Protein AF-A0A7S3GRX1-F1 (afdb_monomer_lite)

Foldseek 3Di:
DVVVVVVVVVVVVVVVVVVVVVVVVVVVVVVVVVVVVVVVVVVVVVVVVVVVVVVVVVVVVVVVVVVVVVVVVLVVVLVVLVVVLVVLVVVLVVLVVVLVVLVVVLVVLVVVLVVLVVVVVVVVPPDPPDPDDDVVNVVSVVVNVVSVVVSVVSVVVSVVSVVVSVVSVVVSVVSVVVSVVSVVVD

Sequence (186 aa):
RSFKVAAVTLRETAKNEDNRFDECIRLDHAALTQEAAAKALREKHSKLIQLCDGIAKMSATKAGQCLQDRINENQQMRSRLVHAIKETQEKIEHTKSTMSGTKVEMKSIQDPIKLCNSCNSARKYRASGEHIEDPVSTLLAEHETALFRSNEELRRTHQNEKASLAELRKRVENLQEDLSDKSEAL

Radius of gyration: 53.9 Å; chains: 1; bounding box: 93×26×169 Å

pLDDT: mean 94.66, std 8.35, range [55.75, 98.56]

Secondary structure (DSSP, 8-state):
-HHHHHHHHHHHHHHHHHHHHHHHHHHHHHHHHHHHHHHHHHHHHHHHHHHHHHHHHHHHHHHHHHHHHHHHHHHHHHHHHHHHHHHHHHHHHHHHHHHHHHHHHHHHTHHHHHHHHHHHHHHHTS----S---HHHHHHHHHHHHHHHHHHHHHHHHHHHHHHHHHHHHHHHHHHHHHHHHHH--

InterPro domains:
  IPR048256 Tektin-like [PF03148] (26-186)

Organism: NCBI:txid89044

Structure (mmCIF, N/CA/C/O backbone):
data_AF-A0A7S3GRX1-F1
#
_entry.id   AF-A0A7S3GRX1-F1
#
loop_
_atom_site.group_PDB
_atom_site.id
_atom_site.type_symbol
_atom_site.label_atom_id
_atom_site.label_alt_id
_atom_site.label_comp_id
_atom_site.label_asym_id
_atom_site.label_entity_id
_atom_site.label_seq_id
_atom_site.pdbx_PDB_ins_code
_atom_site.Cartn_x
_atom_site.Cartn_y
_atom_site.Cartn_z
_atom_site.occupancy
_atom_site.B_iso_or_equiv
_atom_site.auth_seq_id
_atom_site.auth_comp_id
_atom_site.auth_asym_id
_atom_site.auth_atom_id
_atom_site.pdbx_PDB_model_num
ATOM 1 N N . ARG A 1 1 ? 51.832 2.326 -107.421 1.00 58.44 1 ARG A N 1
ATOM 2 C CA . ARG A 1 1 ? 50.786 2.941 -106.558 1.00 58.44 1 ARG A CA 1
ATOM 3 C C . ARG A 1 1 ? 50.293 1.994 -105.450 1.00 58.44 1 ARG A C 1
ATOM 5 O O . ARG A 1 1 ? 50.103 2.482 -104.349 1.00 58.44 1 ARG A O 1
ATOM 12 N N . SER A 1 2 ? 50.212 0.673 -105.674 1.00 55.75 2 SER A N 1
ATOM 13 C CA . SER A 1 2 ? 49.768 -0.317 -104.663 1.00 55.75 2 SER A CA 1
ATOM 14 C C . SER A 1 2 ? 50.587 -0.353 -103.356 1.00 55.75 2 SER A C 1
ATOM 16 O O . SER A 1 2 ? 50.018 -0.445 -102.276 1.00 55.75 2 SER A O 1
ATOM 18 N N . PHE A 1 3 ? 51.914 -0.193 -103.421 1.00 58.19 3 PHE A N 1
ATOM 19 C CA . PHE A 1 3 ? 52.785 -0.262 -102.233 1.00 58.19 3 PHE A CA 1
ATOM 20 C C . PHE A 1 3 ? 52.625 0.902 -101.239 1.00 58.19 3 PHE A C 1
ATOM 22 O O . PHE A 1 3 ? 52.800 0.708 -100.040 1.00 58.19 3 PHE A O 1
ATOM 29 N N . LYS A 1 4 ? 52.266 2.110 -101.702 1.00 65.50 4 LYS A N 1
ATOM 30 C CA . LYS A 1 4 ? 52.035 3.257 -100.801 1.00 65.50 4 LYS A CA 1
ATOM 31 C C . LYS A 1 4 ? 50.734 3.112 -100.010 1.00 65.50 4 LYS A C 1
ATOM 33 O O . LYS A 1 4 ? 50.699 3.519 -98.857 1.00 65.50 4 LYS A O 1
ATOM 38 N N . VAL A 1 5 ? 49.701 2.515 -100.608 1.00 71.12 5 VAL A N 1
ATOM 39 C CA . VAL A 1 5 ? 48.424 2.252 -99.925 1.00 71.12 5 VAL A CA 1
ATOM 40 C C . VAL A 1 5 ? 48.628 1.214 -98.822 1.00 71.12 5 VAL A C 1
ATOM 42 O O . VAL A 1 5 ? 48.241 1.470 -97.691 1.00 71.12 5 VAL A O 1
ATOM 45 N N . ALA A 1 6 ? 49.352 0.126 -99.112 1.00 70.38 6 ALA A N 1
ATOM 46 C CA . ALA A 1 6 ? 49.671 -0.910 -98.127 1.00 70.38 6 ALA A CA 1
ATOM 47 C C . ALA A 1 6 ? 50.466 -0.380 -96.912 1.00 70.38 6 ALA A C 1
ATOM 49 O O . ALA A 1 6 ? 50.207 -0.770 -95.776 1.00 70.38 6 ALA A O 1
ATOM 50 N N . ALA A 1 7 ? 51.416 0.537 -97.131 1.00 72.06 7 ALA A N 1
ATOM 51 C CA . ALA A 1 7 ? 52.204 1.135 -96.049 1.00 72.06 7 ALA A CA 1
ATOM 52 C C . ALA A 1 7 ? 51.391 2.108 -95.171 1.00 72.06 7 ALA A C 1
ATOM 54 O O . ALA A 1 7 ? 51.611 2.171 -93.962 1.00 72.06 7 ALA A O 1
ATOM 55 N N . VAL A 1 8 ? 50.447 2.856 -95.758 1.00 76.56 8 VAL A N 1
ATOM 56 C CA . VAL A 1 8 ? 49.531 3.730 -95.002 1.00 76.56 8 VAL A CA 1
ATOM 57 C C . VAL A 1 8 ? 48.562 2.890 -94.174 1.00 76.56 8 VAL A C 1
ATOM 59 O O . VAL A 1 8 ? 48.440 3.139 -92.977 1.00 76.56 8 VAL A O 1
ATOM 62 N N . THR A 1 9 ? 47.986 1.833 -94.756 1.00 79.25 9 THR A N 1
ATOM 63 C CA . THR A 1 9 ? 47.099 0.919 -94.025 1.00 79.25 9 THR A CA 1
ATOM 64 C C . THR A 1 9 ? 47.824 0.209 -92.882 1.00 79.25 9 THR A C 1
ATOM 66 O O . THR A 1 9 ? 47.270 0.129 -91.797 1.00 79.25 9 THR A O 1
ATOM 69 N N . LEU A 1 10 ? 49.082 -0.221 -93.065 1.00 80.12 10 LEU A N 1
ATOM 70 C CA . LEU A 1 10 ? 49.896 -0.829 -91.994 1.00 80.12 10 LEU A CA 1
ATOM 71 C C . LEU A 1 10 ? 50.170 0.138 -90.828 1.00 80.12 10 LEU A C 1
ATOM 73 O O . LEU A 1 10 ? 50.193 -0.260 -89.663 1.00 80.12 10 LEU A O 1
ATOM 77 N N . ARG A 1 11 ? 50.373 1.426 -91.128 1.00 84.00 11 ARG A N 1
ATOM 78 C CA . ARG A 1 11 ? 50.598 2.457 -90.107 1.00 84.00 11 ARG A CA 1
ATOM 79 C C . ARG A 1 11 ? 49.314 2.817 -89.362 1.00 84.00 11 ARG A C 1
ATOM 81 O O . ARG A 1 11 ? 49.362 3.072 -88.164 1.00 84.00 11 ARG A O 1
ATOM 88 N N . GLU A 1 12 ? 48.185 2.858 -90.058 1.00 87.69 12 GLU A N 1
ATOM 89 C CA . GLU A 1 12 ? 46.867 3.068 -89.452 1.00 87.69 12 GLU A CA 1
ATOM 90 C C . GLU A 1 12 ? 46.455 1.877 -88.586 1.00 87.69 12 GLU A C 1
ATOM 92 O O . GLU A 1 12 ? 45.968 2.080 -87.478 1.00 87.69 12 GLU A O 1
ATOM 97 N N . THR A 1 13 ? 46.729 0.644 -89.023 1.00 89.81 13 THR A N 1
ATOM 98 C CA . THR A 1 13 ? 46.475 -0.552 -88.209 1.00 89.81 13 THR A CA 1
ATOM 99 C C . THR A 1 13 ? 47.337 -0.577 -86.951 1.00 89.81 13 THR A C 1
ATOM 101 O O . THR A 1 13 ? 46.815 -0.894 -85.891 1.00 89.81 13 THR A O 1
ATOM 104 N N . ALA A 1 14 ? 48.616 -0.184 -87.036 1.00 91.19 14 ALA A N 1
ATOM 105 C CA . ALA A 1 14 ? 49.489 -0.089 -85.863 1.00 91.19 14 ALA A CA 1
ATOM 106 C C . ALA A 1 14 ? 48.971 0.947 -84.850 1.00 91.19 14 ALA A C 1
ATOM 108 O O . ALA A 1 14 ? 48.806 0.630 -83.681 1.00 91.19 14 ALA A O 1
ATOM 109 N N . LYS A 1 15 ? 48.596 2.147 -85.315 1.00 93.69 15 LYS A N 1
ATOM 110 C CA . LYS A 1 15 ? 47.997 3.182 -84.455 1.00 93.69 15 LYS A CA 1
ATOM 111 C C . LYS A 1 15 ? 46.668 2.757 -83.833 1.00 93.69 15 LYS A C 1
ATOM 113 O O . LYS A 1 15 ? 46.375 3.125 -82.702 1.00 93.69 15 LYS A O 1
ATOM 118 N N . ASN A 1 16 ? 45.836 2.032 -84.578 1.00 94.88 16 ASN A N 1
ATOM 119 C CA . ASN A 1 16 ? 44.577 1.519 -84.048 1.00 94.88 16 ASN A CA 1
ATOM 120 C C . ASN A 1 16 ? 44.820 0.483 -82.952 1.00 94.88 16 ASN A C 1
ATOM 122 O O . ASN A 1 16 ? 44.068 0.461 -81.984 1.00 94.88 16 ASN A O 1
ATOM 126 N N . GLU A 1 17 ? 45.854 -0.345 -83.084 1.00 95.44 17 GLU A N 1
ATOM 127 C CA . GLU A 1 17 ? 46.212 -1.306 -82.046 1.00 95.44 17 GLU A CA 1
ATOM 128 C C . GLU A 1 17 ? 46.787 -0.615 -80.806 1.00 95.44 17 GLU A C 1
ATOM 130 O O . GLU A 1 17 ? 46.349 -0.931 -79.704 1.00 95.44 17 GLU A O 1
ATOM 135 N N . ASP A 1 18 ? 47.644 0.397 -80.977 1.00 94.75 18 ASP A N 1
ATOM 136 C CA . ASP A 1 18 ? 48.128 1.231 -79.868 1.00 94.75 18 ASP A CA 1
ATOM 137 C C . ASP A 1 18 ? 46.953 1.889 -79.120 1.00 94.75 18 ASP A C 1
ATOM 139 O O . ASP A 1 18 ? 46.852 1.785 -77.902 1.00 94.75 18 ASP A O 1
ATOM 143 N N . ASN A 1 19 ? 45.986 2.471 -79.842 1.00 95.88 19 ASN A N 1
ATOM 144 C CA . ASN A 1 19 ? 44.790 3.062 -79.230 1.00 95.88 19 ASN A CA 1
ATOM 145 C C . ASN A 1 19 ? 43.932 2.027 -78.485 1.00 95.88 19 ASN A C 1
ATOM 147 O O . ASN A 1 19 ? 43.348 2.336 -77.448 1.00 95.88 19 ASN A O 1
ATOM 151 N N . ARG A 1 20 ? 43.808 0.806 -79.021 1.00 96.50 20 ARG A N 1
ATOM 152 C CA . ARG A 1 20 ? 43.067 -0.280 -78.359 1.00 96.50 20 ARG A CA 1
ATOM 153 C C . ARG A 1 20 ? 43.785 -0.747 -77.102 1.00 96.50 20 ARG A C 1
ATOM 155 O O . ARG A 1 20 ? 43.122 -1.025 -76.108 1.00 96.50 20 ARG A O 1
ATOM 162 N N . PHE A 1 21 ? 45.110 -0.822 -77.149 1.00 96.81 21 PHE A N 1
ATOM 163 C CA . PHE A 1 21 ? 45.942 -1.158 -76.006 1.00 96.81 21 PHE A CA 1
ATOM 164 C C . PHE A 1 21 ? 45.835 -0.092 -74.909 1.00 96.81 21 PHE A C 1
ATOM 166 O O . PHE A 1 21 ? 45.540 -0.430 -73.763 1.00 96.81 21 PHE A O 1
ATOM 173 N N . ASP A 1 22 ? 45.954 1.188 -75.264 1.00 96.44 22 ASP A N 1
ATOM 174 C CA . ASP A 1 22 ? 45.798 2.311 -74.333 1.00 96.44 22 ASP A CA 1
ATOM 175 C C . ASP A 1 22 ? 44.393 2.354 -73.715 1.00 96.44 22 ASP A C 1
ATOM 177 O O . ASP A 1 22 ? 44.236 2.548 -72.507 1.00 96.44 22 ASP A O 1
ATOM 181 N N . GLU A 1 23 ? 43.354 2.127 -74.522 1.00 97.00 23 GLU A N 1
ATOM 182 C CA . GLU A 1 23 ? 41.976 2.049 -74.035 1.00 97.00 23 GLU A CA 1
ATOM 183 C C . GLU A 1 23 ? 41.773 0.856 -73.093 1.00 97.00 23 GLU A C 1
ATOM 185 O O . GLU A 1 23 ? 41.122 1.002 -72.059 1.00 97.00 23 GLU A O 1
ATOM 190 N N . CYS A 1 24 ? 42.364 -0.303 -73.399 1.00 97.56 24 CYS A N 1
ATOM 191 C CA . CYS A 1 24 ? 42.346 -1.466 -72.513 1.00 97.56 24 CYS A CA 1
ATOM 192 C C . CYS A 1 24 ? 42.977 -1.129 -71.159 1.00 97.56 24 CYS A C 1
ATOM 194 O O . CYS A 1 24 ? 42.348 -1.343 -70.127 1.00 97.56 24 CYS A O 1
ATOM 196 N N . ILE A 1 25 ? 44.160 -0.502 -71.156 1.00 97.44 25 ILE A N 1
ATOM 197 C CA . ILE A 1 25 ? 44.832 -0.061 -69.925 1.00 97.44 25 ILE A CA 1
ATOM 198 C C . ILE A 1 25 ? 43.947 0.906 -69.134 1.00 97.44 25 ILE A C 1
ATOM 200 O O . ILE A 1 25 ? 43.831 0.799 -67.910 1.00 97.44 25 ILE A O 1
ATOM 204 N N . ARG A 1 26 ? 43.309 1.864 -69.814 1.00 97.88 26 ARG A N 1
ATOM 205 C CA . ARG A 1 26 ? 42.425 2.843 -69.173 1.00 97.88 26 ARG A CA 1
ATOM 206 C C . ARG A 1 26 ? 41.219 2.166 -68.523 1.00 97.88 26 ARG A C 1
ATOM 208 O O . ARG A 1 26 ? 40.860 2.520 -67.398 1.00 97.88 26 ARG A O 1
ATOM 215 N N . LEU A 1 27 ? 40.599 1.213 -69.218 1.00 97.38 27 LEU A N 1
ATOM 216 C CA . LEU A 1 27 ? 39.471 0.435 -68.706 1.00 97.38 27 LEU A CA 1
ATOM 217 C C . LEU A 1 27 ? 39.889 -0.455 -67.533 1.00 97.38 27 LEU A C 1
ATOM 219 O O . LEU A 1 27 ? 39.183 -0.471 -66.526 1.00 97.38 27 LEU A O 1
ATOM 223 N N . ASP A 1 28 ? 41.050 -1.103 -67.607 1.00 97.88 28 ASP A N 1
ATOM 224 C CA . ASP A 1 28 ? 41.596 -1.915 -66.517 1.00 97.88 28 ASP A CA 1
ATOM 225 C C . ASP A 1 28 ? 41.848 -1.060 -65.268 1.00 97.88 28 ASP A C 1
ATOM 227 O O . ASP A 1 28 ? 41.425 -1.410 -64.165 1.00 97.88 28 ASP A O 1
ATOM 231 N N . HIS A 1 29 ? 42.453 0.122 -65.423 1.00 97.38 29 HIS A N 1
ATOM 232 C CA . HIS A 1 29 ? 42.674 1.044 -64.308 1.00 97.38 29 HIS A CA 1
ATOM 233 C C . HIS A 1 29 ? 41.357 1.559 -63.703 1.00 97.38 29 HIS A C 1
ATOM 235 O O . HIS A 1 29 ? 41.218 1.671 -62.478 1.00 97.38 29 HIS A O 1
ATOM 241 N N . ALA A 1 30 ? 40.372 1.883 -64.545 1.00 97.62 30 ALA A N 1
ATOM 242 C CA . ALA A 1 30 ? 39.046 2.286 -64.089 1.00 97.62 30 ALA A CA 1
ATOM 243 C C . ALA A 1 30 ? 38.349 1.151 -63.319 1.00 97.62 30 ALA A C 1
ATOM 245 O O . ALA A 1 30 ? 37.808 1.397 -62.238 1.00 97.62 30 ALA A O 1
ATOM 246 N N . ALA A 1 31 ? 38.425 -0.086 -63.820 1.00 97.38 31 ALA A N 1
ATOM 247 C CA . ALA A 1 31 ? 37.866 -1.266 -63.171 1.00 97.38 31 ALA A CA 1
ATOM 248 C C . ALA A 1 31 ? 38.523 -1.526 -61.807 1.00 97.38 31 ALA A C 1
ATOM 250 O O . ALA A 1 31 ? 37.813 -1.690 -60.816 1.00 97.38 31 ALA A O 1
ATOM 251 N N . LEU A 1 32 ? 39.857 -1.457 -61.720 1.00 97.81 32 LEU A N 1
ATOM 252 C CA . LEU A 1 32 ? 40.598 -1.593 -60.459 1.00 97.81 32 LEU A CA 1
ATOM 253 C C . LEU A 1 32 ? 40.204 -0.516 -59.439 1.00 97.81 32 LEU A C 1
ATOM 255 O O . LEU A 1 32 ? 40.000 -0.805 -58.259 1.00 97.81 32 LEU A O 1
ATOM 259 N N . THR A 1 33 ? 40.050 0.731 -59.892 1.00 97.62 33 THR A N 1
ATOM 260 C CA . THR A 1 33 ? 39.628 1.849 -59.035 1.00 97.62 33 THR A CA 1
ATOM 261 C C . THR A 1 33 ? 38.204 1.632 -58.515 1.00 97.62 33 THR A C 1
ATOM 263 O O . THR A 1 33 ? 37.930 1.828 -57.327 1.00 97.62 33 THR A O 1
ATOM 266 N N . GLN A 1 34 ? 37.295 1.189 -59.386 1.00 97.94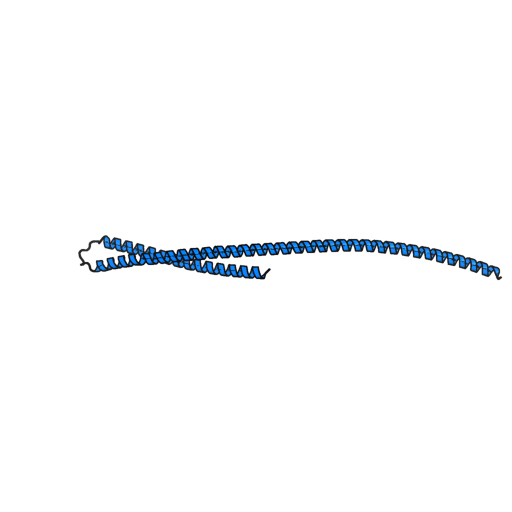 34 GLN A N 1
ATOM 267 C CA . GLN A 1 34 ? 35.913 0.884 -59.026 1.00 97.94 34 GLN A CA 1
ATOM 268 C C . GLN A 1 34 ? 35.827 -0.307 -58.061 1.00 97.94 34 GLN A C 1
ATOM 270 O O . GLN A 1 34 ? 35.065 -0.253 -57.093 1.00 97.94 34 GLN A O 1
ATOM 275 N N . GLU A 1 35 ? 36.620 -1.357 -58.274 1.00 98.19 35 GLU A N 1
ATOM 276 C CA . GLU A 1 35 ? 36.690 -2.514 -57.380 1.00 98.19 35 GLU A CA 1
ATOM 277 C C . GLU A 1 35 ? 37.202 -2.113 -55.992 1.00 98.19 35 GLU A C 1
ATOM 279 O O . GLU A 1 35 ? 36.592 -2.473 -54.978 1.00 98.19 35 GLU A O 1
ATOM 284 N N . ALA A 1 36 ? 38.271 -1.313 -55.930 1.00 97.56 36 ALA A N 1
ATOM 285 C CA . ALA A 1 36 ? 38.812 -0.797 -54.678 1.00 97.56 36 ALA A CA 1
ATOM 286 C C . ALA A 1 36 ? 37.772 0.042 -53.913 1.00 97.56 36 ALA A C 1
ATOM 288 O O . ALA A 1 36 ? 37.576 -0.156 -52.710 1.00 97.56 36 ALA A O 1
ATOM 289 N N . ALA A 1 37 ? 37.041 0.920 -54.609 1.00 97.75 37 ALA A N 1
ATOM 290 C CA . ALA A 1 37 ? 35.961 1.709 -54.018 1.00 97.75 37 ALA A CA 1
ATOM 291 C C . ALA A 1 37 ? 34.806 0.826 -53.508 1.00 97.75 37 ALA A C 1
ATOM 293 O O . ALA A 1 37 ? 34.332 1.003 -52.383 1.00 97.75 37 ALA A O 1
ATOM 294 N N . ALA A 1 38 ? 34.383 -0.170 -54.293 1.00 97.88 38 ALA A N 1
ATOM 295 C CA . ALA A 1 38 ? 33.339 -1.114 -53.901 1.00 97.88 38 ALA A CA 1
ATOM 296 C C . ALA A 1 38 ? 33.756 -1.967 -52.691 1.00 97.88 38 ALA A C 1
ATOM 298 O O . ALA A 1 38 ? 32.937 -2.258 -51.815 1.00 97.88 38 ALA A O 1
ATOM 299 N N . LYS A 1 39 ? 35.031 -2.361 -52.606 1.00 98.19 39 LYS A N 1
ATOM 300 C CA . LYS A 1 39 ? 35.591 -3.056 -51.442 1.00 98.19 39 LYS A CA 1
ATOM 301 C C . LYS A 1 39 ? 35.554 -2.172 -50.194 1.00 98.19 39 LYS A C 1
ATOM 303 O O . LYS A 1 39 ? 35.003 -2.602 -49.182 1.00 98.19 39 LYS A O 1
ATOM 308 N N . ALA A 1 40 ? 36.039 -0.933 -50.280 1.00 97.56 40 ALA A N 1
ATOM 309 C CA . ALA A 1 40 ? 36.005 0.015 -49.164 1.00 97.56 40 ALA A CA 1
ATOM 310 C C . ALA A 1 40 ? 34.570 0.287 -48.673 1.00 97.56 40 ALA A C 1
ATOM 312 O O . ALA A 1 40 ? 34.311 0.341 -47.467 1.00 97.56 40 ALA A O 1
ATOM 313 N N . LEU A 1 41 ? 33.611 0.395 -49.600 1.00 98.25 41 LEU A N 1
ATOM 314 C CA . LEU A 1 41 ? 32.196 0.555 -49.272 1.00 98.25 41 LEU A CA 1
ATOM 315 C C . LEU A 1 41 ? 31.647 -0.672 -48.526 1.00 98.25 41 LEU A C 1
ATOM 317 O O . LEU A 1 41 ? 31.023 -0.515 -47.476 1.00 98.25 41 LEU A O 1
ATOM 321 N N . ARG A 1 42 ? 31.925 -1.892 -49.008 1.00 98.56 42 ARG A N 1
ATOM 322 C CA . ARG A 1 42 ? 31.524 -3.142 -48.334 1.00 98.56 42 ARG A CA 1
ATOM 323 C C . ARG A 1 42 ? 32.111 -3.257 -46.928 1.00 98.56 42 ARG A C 1
ATOM 325 O O . ARG A 1 42 ? 31.388 -3.614 -46.000 1.00 98.56 42 ARG A O 1
ATOM 332 N N . GLU A 1 43 ? 33.381 -2.907 -46.745 1.00 98.31 43 GLU A N 1
ATOM 333 C CA . GLU A 1 43 ? 34.021 -2.890 -45.424 1.00 98.31 43 GLU A CA 1
ATOM 334 C C . GLU A 1 43 ? 33.343 -1.892 -44.475 1.00 98.31 43 GLU A C 1
ATOM 336 O O . GLU A 1 43 ? 33.063 -2.223 -43.320 1.00 98.31 43 GLU A O 1
ATOM 341 N N . LYS A 1 44 ? 33.011 -0.689 -44.959 1.00 98.31 44 LYS A N 1
ATOM 342 C CA . LYS A 1 44 ? 32.264 0.306 -44.177 1.00 98.31 44 LYS A CA 1
ATOM 343 C C . LYS A 1 44 ? 30.865 -0.192 -43.805 1.00 98.31 44 LYS A C 1
ATOM 345 O O . LYS A 1 44 ? 30.470 -0.049 -42.649 1.00 98.31 44 LYS A O 1
ATOM 350 N N . HIS A 1 45 ? 30.129 -0.793 -44.742 1.00 98.12 45 HIS A N 1
ATOM 351 C CA . HIS A 1 45 ? 28.813 -1.376 -44.460 1.00 98.12 45 HIS A CA 1
ATOM 352 C C . HIS A 1 45 ? 28.896 -2.505 -43.435 1.00 98.12 45 HIS A C 1
ATOM 354 O O . HIS A 1 45 ? 28.093 -2.528 -42.510 1.00 98.12 45 HIS A O 1
ATOM 360 N N . SER A 1 46 ? 29.888 -3.390 -43.546 1.00 98.38 46 SER A N 1
ATOM 361 C CA . SER A 1 46 ? 30.111 -4.460 -42.569 1.00 98.38 46 SER A CA 1
ATOM 362 C C . SER A 1 46 ? 30.315 -3.900 -41.154 1.00 98.38 46 SER A C 1
ATOM 364 O O . SER A 1 46 ? 29.653 -4.338 -40.214 1.00 98.38 46 SER A O 1
ATOM 366 N N . LYS A 1 47 ? 31.136 -2.849 -41.006 1.00 98.44 47 LYS A N 1
ATOM 367 C CA . LYS A 1 47 ? 31.333 -2.154 -39.719 1.00 98.44 47 LYS A CA 1
ATOM 368 C C . LYS A 1 47 ? 30.044 -1.525 -39.185 1.00 98.44 47 LYS A C 1
ATOM 370 O O . LYS A 1 47 ? 29.768 -1.629 -37.995 1.00 98.44 47 LYS A O 1
ATOM 375 N N . LEU A 1 48 ? 29.250 -0.887 -40.048 1.00 98.25 48 LEU A N 1
ATOM 376 C CA . LEU A 1 48 ? 27.962 -0.308 -39.653 1.00 98.25 48 LEU A CA 1
ATOM 377 C C . LEU A 1 48 ? 26.970 -1.383 -39.200 1.00 98.25 48 LEU A C 1
ATOM 379 O O . LEU A 1 48 ? 26.311 -1.192 -38.187 1.00 98.25 48 LEU A O 1
ATOM 383 N N . ILE A 1 49 ? 26.902 -2.520 -39.897 1.00 98.25 49 ILE A N 1
ATOM 384 C CA . ILE A 1 49 ? 26.048 -3.650 -39.509 1.00 98.25 49 ILE A CA 1
ATOM 385 C C . ILE A 1 49 ? 26.451 -4.168 -38.126 1.00 98.25 49 ILE A C 1
ATOM 387 O O . ILE A 1 49 ? 25.590 -4.318 -37.264 1.00 98.25 49 ILE A O 1
ATOM 391 N N . GLN A 1 50 ? 27.750 -4.378 -37.886 1.00 98.31 50 GLN A N 1
ATOM 392 C CA . GLN A 1 50 ? 28.258 -4.809 -36.578 1.00 98.31 50 GLN A CA 1
ATOM 393 C C . GLN A 1 50 ? 27.938 -3.797 -35.471 1.00 98.31 50 GLN A C 1
ATOM 395 O O . GLN A 1 50 ? 27.529 -4.183 -34.378 1.00 98.31 50 GLN A O 1
ATOM 400 N N . LEU A 1 51 ? 28.085 -2.499 -35.756 1.00 98.44 51 LEU A N 1
ATOM 401 C CA . LEU A 1 51 ? 27.752 -1.439 -34.809 1.00 98.44 51 LEU A CA 1
ATOM 402 C C . LEU A 1 51 ? 26.252 -1.419 -34.488 1.00 98.44 51 LEU A C 1
ATOM 404 O O . LEU A 1 51 ? 25.878 -1.375 -33.318 1.00 98.44 51 LEU A O 1
ATOM 408 N N . CYS A 1 52 ? 25.395 -1.468 -35.509 1.00 98.44 52 CYS A N 1
ATOM 409 C CA . CYS A 1 52 ? 23.946 -1.490 -35.341 1.00 98.44 52 CYS A CA 1
ATOM 410 C C . CYS A 1 52 ? 23.485 -2.727 -34.561 1.00 98.44 52 CYS A C 1
ATOM 412 O O . CYS A 1 52 ? 22.663 -2.588 -33.659 1.00 98.44 52 CYS A O 1
ATOM 414 N N . ASP A 1 53 ? 24.040 -3.905 -34.855 1.00 98.31 53 ASP A N 1
ATOM 415 C CA . ASP A 1 53 ? 23.764 -5.140 -34.112 1.00 98.31 53 ASP A CA 1
ATOM 416 C C . ASP A 1 53 ? 24.191 -5.023 -32.640 1.00 98.31 53 ASP A C 1
ATOM 418 O O . ASP A 1 53 ? 23.417 -5.344 -31.737 1.00 98.31 53 ASP A O 1
ATOM 422 N N . GLY A 1 54 ? 25.383 -4.476 -32.378 1.00 97.88 54 GLY A N 1
ATOM 423 C CA . GLY A 1 54 ? 25.860 -4.213 -31.020 1.00 97.88 54 GLY A CA 1
ATOM 424 C C . GLY A 1 54 ? 24.932 -3.275 -30.241 1.00 97.88 54 GLY A C 1
ATOM 425 O O . GLY A 1 54 ? 24.528 -3.593 -29.122 1.00 97.88 54 GLY A O 1
ATOM 426 N N . ILE A 1 55 ? 24.529 -2.156 -30.850 1.00 98.31 55 ILE A N 1
ATOM 427 C CA . ILE A 1 55 ? 23.599 -1.193 -30.241 1.00 98.31 55 ILE A CA 1
ATOM 428 C C . ILE A 1 55 ? 22.226 -1.832 -30.004 1.00 98.31 55 ILE A C 1
ATOM 430 O O . ILE A 1 55 ? 21.647 -1.647 -28.934 1.00 98.31 55 ILE A O 1
ATOM 434 N N . ALA A 1 56 ? 21.702 -2.599 -30.963 1.00 98.38 56 ALA A N 1
ATOM 435 C CA . ALA A 1 56 ? 20.418 -3.281 -30.825 1.00 98.38 56 ALA A CA 1
ATOM 436 C C . ALA A 1 56 ? 20.433 -4.279 -29.657 1.00 98.38 56 ALA A C 1
ATOM 438 O O . ALA A 1 56 ? 19.524 -4.261 -28.827 1.00 98.38 56 ALA A O 1
ATOM 439 N N . LYS A 1 57 ? 21.496 -5.084 -29.532 1.00 98.50 57 LYS A N 1
ATOM 440 C CA . LYS A 1 57 ? 21.683 -6.027 -28.418 1.00 98.50 57 LYS A CA 1
ATOM 441 C C . LYS A 1 57 ? 21.794 -5.318 -27.074 1.00 98.50 57 LYS A C 1
ATOM 443 O O . LYS A 1 57 ? 21.123 -5.711 -26.126 1.00 98.50 57 LYS A O 1
ATOM 448 N N . MET A 1 58 ? 22.596 -4.256 -26.986 1.00 98.31 58 MET A N 1
ATOM 449 C CA . MET A 1 58 ? 22.715 -3.461 -25.759 1.00 98.31 58 MET A CA 1
ATOM 450 C C . MET A 1 58 ? 21.373 -2.848 -25.349 1.00 98.31 58 MET A C 1
ATOM 452 O O . MET A 1 58 ? 20.992 -2.932 -24.182 1.00 98.31 58 MET A O 1
ATOM 456 N N . SER A 1 59 ? 20.639 -2.272 -26.303 1.00 98.06 59 SER A N 1
ATOM 457 C CA . SER A 1 59 ? 19.311 -1.702 -26.066 1.00 98.06 59 SER A CA 1
ATOM 458 C C . SER A 1 59 ? 18.308 -2.762 -25.613 1.00 98.06 59 SER A C 1
ATOM 460 O O . SER A 1 59 ? 17.557 -2.513 -24.674 1.00 98.06 59 SER A O 1
ATOM 462 N N . ALA A 1 60 ? 18.325 -3.953 -26.220 1.00 98.19 60 ALA A N 1
ATOM 463 C CA . ALA A 1 60 ? 17.469 -5.068 -25.825 1.00 98.19 60 ALA A CA 1
ATOM 464 C C . ALA A 1 60 ? 17.780 -5.554 -24.400 1.00 98.19 60 ALA A C 1
ATOM 466 O O . ALA A 1 60 ? 16.867 -5.678 -23.586 1.00 98.19 60 ALA A O 1
ATOM 467 N N . THR A 1 61 ? 19.059 -5.750 -24.062 1.00 98.06 61 THR A N 1
ATOM 468 C CA . THR A 1 61 ? 19.484 -6.120 -22.701 1.00 98.06 61 THR A CA 1
ATOM 469 C C . THR A 1 61 ? 19.061 -5.067 -21.684 1.00 98.06 61 THR A C 1
ATOM 471 O O . THR A 1 61 ? 18.503 -5.408 -20.643 1.00 98.06 61 THR A O 1
ATOM 474 N N . LYS A 1 62 ? 19.270 -3.783 -21.996 1.00 98.38 62 LYS A N 1
ATOM 475 C CA . LYS A 1 62 ? 18.874 -2.677 -21.120 1.00 98.38 62 LYS A CA 1
ATOM 476 C C . LYS A 1 62 ? 17.360 -2.642 -20.910 1.00 98.38 62 LYS A C 1
ATOM 478 O O . LYS A 1 62 ? 16.910 -2.505 -19.779 1.00 98.38 62 LYS A O 1
ATOM 483 N N . ALA A 1 63 ? 16.577 -2.797 -21.977 1.00 98.38 63 ALA A N 1
ATOM 484 C CA . ALA A 1 63 ? 15.122 -2.864 -21.880 1.00 98.38 63 ALA A CA 1
ATOM 485 C C . ALA A 1 63 ? 14.669 -4.053 -21.017 1.00 98.38 63 ALA A C 1
ATOM 487 O O . ALA A 1 63 ? 13.811 -3.882 -20.154 1.00 98.38 63 ALA A O 1
ATOM 488 N N . GLY A 1 64 ? 15.290 -5.225 -21.189 1.00 97.56 64 GLY A N 1
ATOM 489 C CA . GLY A 1 64 ? 15.027 -6.408 -20.367 1.00 97.56 64 GLY A CA 1
ATOM 490 C C . GLY A 1 64 ? 15.322 -6.183 -18.882 1.00 97.56 64 GLY A C 1
ATOM 491 O O . GLY A 1 64 ? 14.483 -6.496 -18.042 1.00 97.56 64 GLY A O 1
ATOM 492 N N . GLN A 1 65 ? 16.467 -5.575 -18.557 1.00 98.44 65 GLN A N 1
ATOM 493 C CA . GLN A 1 65 ? 16.823 -5.210 -17.180 1.00 98.44 65 GLN A CA 1
ATOM 494 C C . GLN A 1 65 ? 15.805 -4.236 -16.576 1.00 98.44 65 GLN A C 1
ATOM 496 O O . GLN A 1 65 ? 15.272 -4.502 -15.505 1.00 98.44 65 GLN A O 1
ATOM 501 N N . CYS A 1 66 ? 15.447 -3.167 -17.296 1.00 98.12 66 CYS A N 1
ATOM 502 C CA . CYS A 1 66 ? 14.458 -2.201 -16.816 1.00 98.12 66 CYS A CA 1
ATOM 503 C C . CYS A 1 66 ? 13.076 -2.830 -16.573 1.00 98.12 66 CYS A C 1
ATOM 505 O O . CYS A 1 66 ? 12.394 -2.463 -15.617 1.00 98.12 66 CYS A O 1
ATOM 507 N N . LEU A 1 67 ? 12.640 -3.766 -17.424 1.00 97.44 67 LEU A N 1
ATOM 508 C CA . LEU A 1 67 ? 11.389 -4.498 -17.207 1.00 97.44 67 LEU A CA 1
ATOM 509 C C . LEU A 1 67 ? 11.478 -5.398 -15.972 1.00 97.44 67 LEU A C 1
ATOM 511 O O . LEU A 1 67 ? 10.557 -5.396 -15.157 1.00 97.44 67 LEU A O 1
ATOM 515 N N . GLN A 1 68 ? 12.591 -6.113 -15.798 1.00 98.00 68 GLN A N 1
ATOM 516 C CA . GLN A 1 68 ? 12.807 -6.965 -14.630 1.00 98.00 68 GLN A CA 1
ATOM 517 C C . GLN A 1 68 ? 12.809 -6.158 -13.325 1.00 98.00 68 GLN A C 1
ATOM 519 O O . GLN A 1 68 ? 12.184 -6.574 -12.350 1.00 98.00 68 GLN A O 1
ATOM 524 N N . ASP A 1 69 ? 13.443 -4.985 -13.315 1.00 97.44 69 ASP A N 1
ATOM 525 C CA . ASP A 1 69 ? 13.455 -4.086 -12.159 1.00 97.44 69 ASP A CA 1
ATOM 526 C C . ASP A 1 69 ? 12.036 -3.630 -11.792 1.00 97.44 69 ASP A C 1
ATOM 528 O O . ASP A 1 69 ? 11.642 -3.700 -10.627 1.00 97.44 69 ASP A O 1
ATOM 532 N N . ARG A 1 70 ? 11.221 -3.256 -12.789 1.00 97.06 70 ARG A N 1
ATOM 533 C CA . ARG A 1 70 ? 9.812 -2.878 -12.576 1.00 97.06 70 ARG A CA 1
ATOM 534 C C . ARG A 1 70 ? 8.954 -4.035 -12.069 1.00 97.06 70 ARG A C 1
ATOM 536 O O . ARG A 1 70 ? 8.045 -3.812 -11.267 1.00 97.06 70 ARG A O 1
ATOM 543 N N . ILE A 1 71 ? 9.208 -5.261 -12.525 1.00 96.50 71 ILE A N 1
ATOM 544 C CA . ILE A 1 71 ? 8.528 -6.458 -12.009 1.00 96.50 71 ILE A CA 1
ATOM 545 C C . ILE A 1 71 ? 8.884 -6.653 -10.533 1.00 96.50 71 ILE A C 1
ATOM 547 O O . ILE A 1 71 ? 7.988 -6.814 -9.703 1.00 96.50 71 ILE A O 1
ATOM 551 N N . ASN A 1 72 ? 10.174 -6.579 -10.195 1.00 97.19 72 ASN A N 1
ATOM 552 C CA . ASN A 1 72 ? 10.654 -6.734 -8.824 1.00 97.19 72 ASN A CA 1
ATOM 553 C C . ASN A 1 72 ? 10.058 -5.662 -7.896 1.00 97.19 72 ASN A C 1
ATOM 555 O O . ASN A 1 72 ? 9.606 -5.977 -6.795 1.00 97.19 72 ASN A O 1
ATOM 559 N N . GLU A 1 73 ? 10.003 -4.406 -8.343 1.00 97.00 73 GLU A N 1
ATOM 560 C CA . GLU A 1 73 ? 9.391 -3.304 -7.596 1.00 97.00 73 GLU A CA 1
ATOM 561 C C . GLU A 1 73 ? 7.896 -3.552 -7.331 1.00 97.00 73 GLU A C 1
ATOM 563 O O . GLU A 1 73 ? 7.442 -3.446 -6.189 1.00 97.00 73 GLU A O 1
ATOM 568 N N . ASN A 1 74 ? 7.129 -3.960 -8.350 1.00 96.88 74 ASN A N 1
ATOM 569 C CA . ASN A 1 74 ? 5.709 -4.282 -8.176 1.00 96.88 74 ASN A CA 1
ATOM 570 C C . ASN A 1 74 ? 5.490 -5.466 -7.226 1.00 96.88 74 ASN A C 1
ATOM 572 O O . ASN A 1 74 ? 4.600 -5.417 -6.376 1.00 96.88 74 ASN A O 1
ATOM 576 N N . GLN A 1 75 ? 6.318 -6.510 -7.308 1.00 97.12 75 GLN A N 1
ATOM 577 C CA . GLN A 1 75 ? 6.263 -7.635 -6.371 1.00 97.12 75 GLN A CA 1
ATOM 578 C C . GLN A 1 75 ? 6.534 -7.188 -4.927 1.00 97.12 75 GLN A C 1
ATOM 580 O O . GLN A 1 75 ? 5.808 -7.587 -4.012 1.00 97.12 75 GLN A O 1
ATOM 585 N N . GLN A 1 76 ? 7.520 -6.311 -4.712 1.00 97.50 76 GLN A N 1
ATOM 586 C CA . GLN A 1 76 ? 7.795 -5.741 -3.391 1.00 97.50 76 GLN A CA 1
ATOM 587 C C . GLN A 1 76 ? 6.620 -4.904 -2.872 1.00 97.50 76 GLN A C 1
ATOM 589 O O . GLN A 1 76 ? 6.242 -5.043 -1.708 1.00 97.50 76 GLN A O 1
ATOM 594 N N . MET A 1 77 ? 6.008 -4.066 -3.717 1.00 97.75 77 MET A N 1
ATOM 595 C CA . MET A 1 77 ? 4.827 -3.283 -3.338 1.00 97.75 77 MET A CA 1
ATOM 596 C C . MET A 1 77 ? 3.653 -4.180 -2.934 1.00 97.75 77 MET A C 1
ATOM 598 O O . MET A 1 77 ? 3.069 -3.966 -1.872 1.00 97.75 77 MET A O 1
ATOM 602 N N . ARG A 1 78 ? 3.358 -5.234 -3.708 1.00 97.62 78 ARG A N 1
ATOM 603 C CA . ARG A 1 78 ? 2.317 -6.219 -3.364 1.00 97.62 78 ARG A CA 1
ATOM 604 C C . ARG A 1 78 ? 2.597 -6.883 -2.018 1.00 97.62 78 ARG A C 1
ATOM 606 O O . ARG A 1 78 ? 1.700 -6.973 -1.185 1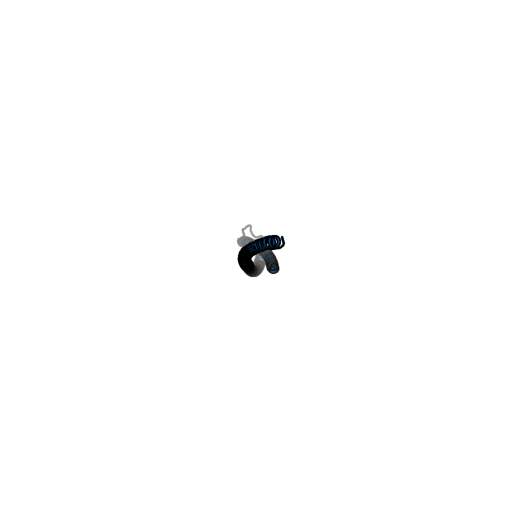.00 97.62 78 ARG A O 1
ATOM 613 N N . SER A 1 79 ? 3.845 -7.279 -1.761 1.00 98.12 79 SER A N 1
ATOM 614 C CA . SER A 1 79 ? 4.229 -7.854 -0.466 1.00 98.12 79 SER A CA 1
ATOM 615 C C . SER A 1 79 ? 3.994 -6.884 0.697 1.00 98.12 79 SER A C 1
ATOM 617 O O . SER A 1 79 ? 3.530 -7.309 1.756 1.00 98.12 79 SER A O 1
ATOM 619 N N . ARG A 1 80 ? 4.291 -5.589 0.519 1.00 98.31 80 ARG A N 1
ATOM 620 C CA . ARG A 1 80 ? 4.039 -4.558 1.541 1.00 98.31 80 ARG A CA 1
ATOM 621 C C . ARG A 1 80 ? 2.544 -4.350 1.784 1.00 98.31 80 ARG A C 1
ATOM 623 O O . ARG A 1 80 ? 2.142 -4.263 2.939 1.00 98.31 80 ARG A O 1
ATOM 630 N N . LEU A 1 81 ? 1.729 -4.320 0.728 1.00 98.12 81 LEU A N 1
ATOM 631 C CA . LEU A 1 81 ? 0.271 -4.195 0.836 1.00 98.12 81 LEU A CA 1
ATOM 632 C C . LEU A 1 81 ? -0.344 -5.388 1.577 1.00 98.12 81 LEU A C 1
ATOM 634 O O . LEU A 1 81 ? -1.099 -5.193 2.525 1.00 98.12 81 LEU A O 1
ATOM 638 N N . VAL A 1 82 ? 0.045 -6.619 1.224 1.00 98.44 82 VAL A N 1
ATOM 639 C CA . VAL A 1 82 ? -0.407 -7.837 1.923 1.00 98.44 82 VAL A CA 1
ATOM 640 C C . VAL A 1 82 ? -0.047 -7.787 3.409 1.00 98.44 82 VAL A C 1
ATOM 642 O O . VAL A 1 82 ? -0.873 -8.115 4.262 1.00 98.44 82 VAL A O 1
ATOM 645 N N . HIS A 1 83 ? 1.168 -7.343 3.733 1.00 98.44 83 HIS A N 1
ATOM 646 C CA . HIS A 1 83 ? 1.591 -7.186 5.119 1.00 98.44 83 HIS A CA 1
ATOM 647 C C . HIS A 1 83 ? 0.762 -6.126 5.860 1.00 98.44 83 HIS A C 1
ATOM 649 O O . HIS A 1 83 ? 0.238 -6.409 6.934 1.00 98.44 83 HIS A O 1
ATOM 655 N N . ALA A 1 84 ? 0.557 -4.950 5.261 1.00 98.31 84 ALA A N 1
ATOM 656 C CA . ALA A 1 84 ? -0.237 -3.874 5.851 1.00 98.31 84 ALA A CA 1
ATOM 657 C C . ALA A 1 84 ? -1.710 -4.270 6.072 1.00 98.31 84 ALA A C 1
ATOM 659 O O . ALA A 1 84 ? -2.302 -3.902 7.090 1.00 98.31 84 ALA A O 1
ATOM 660 N N . ILE A 1 85 ? -2.302 -5.043 5.151 1.00 98.19 85 ILE A N 1
ATOM 661 C CA . ILE A 1 85 ? -3.644 -5.620 5.317 1.00 98.19 85 ILE A CA 1
ATOM 662 C C . ILE A 1 85 ? -3.659 -6.535 6.538 1.00 98.19 85 ILE A C 1
ATOM 664 O O . ILE A 1 85 ? -4.512 -6.367 7.406 1.00 98.19 85 ILE A O 1
ATOM 668 N N . LYS A 1 86 ? -2.694 -7.458 6.641 1.00 98.56 86 LYS A N 1
ATOM 669 C CA . LYS A 1 86 ? -2.589 -8.379 7.777 1.00 98.56 86 LYS A CA 1
ATOM 670 C C . LYS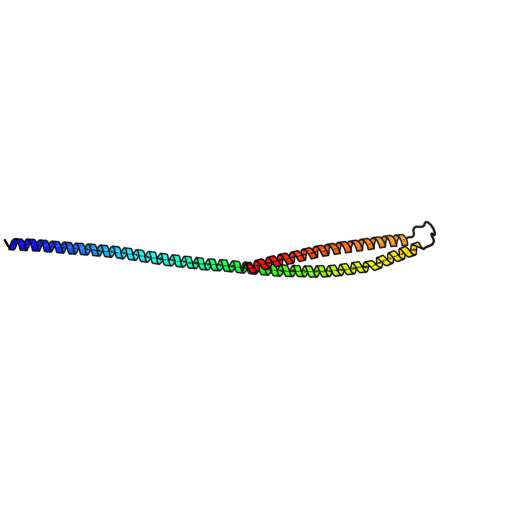 A 1 86 ? -2.479 -7.629 9.108 1.00 98.56 86 LYS A C 1
ATOM 672 O O . LYS A 1 86 ? -3.268 -7.895 10.008 1.00 98.56 86 LYS A O 1
ATOM 677 N N . GLU A 1 87 ? -1.570 -6.663 9.217 1.00 98.44 87 GLU A N 1
ATOM 678 C CA . GLU A 1 87 ? -1.414 -5.848 10.431 1.00 98.44 87 GLU A CA 1
ATOM 679 C C . GLU A 1 87 ? -2.693 -5.072 10.782 1.00 98.44 87 GLU A C 1
ATOM 681 O O . GLU A 1 87 ? -3.068 -4.950 11.949 1.00 98.44 87 GLU A O 1
ATOM 686 N N . THR A 1 88 ? -3.388 -4.526 9.779 1.00 98.00 88 THR A N 1
ATOM 687 C CA . THR A 1 88 ? -4.646 -3.798 10.006 1.00 98.00 88 THR A CA 1
ATOM 688 C C . THR A 1 88 ? -5.753 -4.752 10.459 1.00 98.00 88 THR A C 1
ATOM 690 O O . THR A 1 88 ? -6.528 -4.410 11.353 1.00 98.00 88 THR A O 1
ATOM 693 N N . GLN A 1 89 ? -5.787 -5.973 9.924 1.00 98.44 89 GLN A N 1
ATOM 694 C CA . GLN A 1 89 ? -6.697 -7.031 10.356 1.00 98.44 89 GLN A CA 1
ATOM 695 C C . GLN A 1 89 ? -6.432 -7.449 11.812 1.00 98.44 89 GLN A C 1
ATOM 697 O O . GLN A 1 89 ? -7.369 -7.598 12.592 1.00 98.44 89 GLN A O 1
ATOM 702 N N . GLU A 1 90 ? -5.165 -7.576 12.209 1.00 98.38 90 GLU A N 1
ATOM 703 C CA . GLU A 1 90 ? -4.778 -7.860 13.597 1.00 98.38 90 GLU A CA 1
ATOM 704 C C . GLU A 1 90 ? -5.241 -6.744 14.547 1.00 98.38 90 GLU A C 1
ATOM 706 O O . GLU A 1 90 ? -5.802 -7.023 15.609 1.00 98.38 90 GLU A O 1
ATOM 711 N N . LYS A 1 91 ? -5.107 -5.472 14.139 1.00 98.44 91 LYS A N 1
ATOM 712 C CA . LYS A 1 91 ? -5.645 -4.327 14.897 1.00 98.44 91 LYS A CA 1
ATOM 713 C C . LYS A 1 91 ? -7.166 -4.386 15.025 1.00 98.44 91 LYS A C 1
ATOM 715 O O . LYS A 1 91 ? -7.682 -4.120 16.106 1.00 98.44 91 LYS A O 1
ATOM 720 N N . ILE A 1 92 ? -7.879 -4.765 13.962 1.00 98.00 92 ILE A N 1
ATOM 721 C CA . ILE A 1 92 ? -9.337 -4.963 13.989 1.00 98.00 92 ILE A CA 1
ATOM 722 C C . ILE A 1 92 ? -9.721 -6.010 15.038 1.00 98.00 92 ILE A C 1
ATOM 724 O O . ILE A 1 92 ? -10.630 -5.764 15.834 1.00 98.00 92 ILE A O 1
ATOM 728 N N . GLU A 1 93 ? -9.046 -7.159 15.061 1.00 98.50 93 GLU A N 1
ATOM 729 C CA . GLU A 1 93 ? -9.329 -8.213 16.042 1.00 98.50 93 GLU A CA 1
ATOM 730 C C . GLU A 1 93 ? -9.012 -7.764 17.471 1.00 98.50 93 GLU A C 1
ATOM 732 O O . GLU A 1 93 ? -9.817 -7.983 18.380 1.00 98.50 93 GLU A O 1
ATOM 737 N N . HIS A 1 94 ? -7.908 -7.040 17.667 1.00 98.56 94 HIS A N 1
ATOM 738 C CA . HIS A 1 94 ? -7.592 -6.449 18.962 1.00 98.56 94 HIS A CA 1
ATOM 739 C C . HIS A 1 94 ? -8.676 -5.460 19.425 1.00 98.56 94 HIS A C 1
ATOM 741 O O . HIS A 1 94 ? -9.192 -5.594 20.534 1.00 98.56 94 HIS A O 1
ATOM 747 N N . THR A 1 95 ? -9.104 -4.524 18.568 1.00 98.19 95 THR A N 1
ATOM 748 C CA . THR A 1 95 ? -10.177 -3.570 18.893 1.00 98.19 95 THR A CA 1
ATOM 749 C C . THR A 1 95 ? -11.491 -4.280 19.212 1.00 98.19 95 THR A C 1
ATOM 751 O O . THR A 1 95 ? -12.153 -3.914 20.180 1.00 98.19 95 THR A O 1
ATOM 754 N N . LYS A 1 96 ? -11.866 -5.330 18.468 1.00 98.44 96 L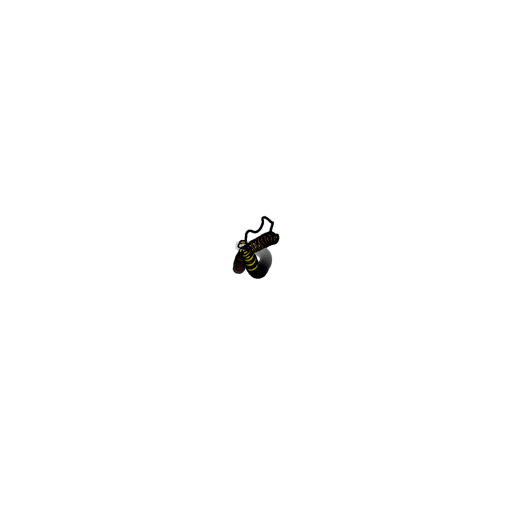YS A N 1
ATOM 755 C CA . LYS A 1 96 ? -13.056 -6.143 18.782 1.00 98.44 96 LYS A CA 1
ATOM 756 C C . LYS A 1 96 ? -12.958 -6.800 20.160 1.00 98.44 96 LYS A C 1
ATOM 758 O O . LYS A 1 96 ? -13.951 -6.821 20.888 1.00 98.44 96 LYS A O 1
ATOM 763 N N . SER A 1 97 ? -11.785 -7.324 20.518 1.00 98.44 97 SER A N 1
ATOM 764 C CA . SER A 1 97 ? -11.542 -7.911 21.838 1.00 98.44 97 SER A CA 1
ATOM 765 C C . SER A 1 97 ? -11.730 -6.871 22.946 1.00 98.44 97 SER A C 1
ATOM 767 O O . SER A 1 97 ? -12.490 -7.111 23.886 1.00 98.44 97 SER A O 1
ATOM 769 N N . THR A 1 98 ? -11.120 -5.690 22.805 1.00 98.44 98 THR A N 1
ATOM 770 C CA . THR A 1 98 ? -11.271 -4.585 23.767 1.00 98.44 98 THR A CA 1
ATOM 771 C C . THR A 1 98 ? -12.727 -4.133 23.872 1.00 98.44 98 THR A C 1
ATOM 773 O O . THR A 1 98 ? -13.256 -4.058 24.976 1.00 98.44 98 THR A O 1
ATOM 776 N N . MET A 1 99 ? -13.430 -3.983 22.742 1.00 98.25 99 MET A N 1
ATOM 777 C CA . MET A 1 99 ? -14.863 -3.662 22.720 1.00 98.25 99 MET A CA 1
ATOM 778 C C . MET A 1 99 ? -15.716 -4.673 23.484 1.00 98.25 99 MET A C 1
ATOM 780 O O . MET A 1 99 ? -16.694 -4.299 24.138 1.00 98.25 99 MET A O 1
ATOM 784 N N . SER A 1 100 ? -15.385 -5.962 23.379 1.00 98.50 100 SER A N 1
ATOM 785 C CA . SER A 1 100 ? -16.066 -7.007 24.139 1.00 98.50 100 SER A CA 1
ATOM 786 C C . SER A 1 100 ? -15.822 -6.839 25.641 1.00 98.50 100 SER A C 1
ATOM 788 O O . SER A 1 100 ? -16.781 -6.908 26.410 1.00 98.50 100 SER A O 1
ATOM 790 N N . GLY A 1 101 ? -14.580 -6.555 26.049 1.00 98.12 101 GLY A N 1
ATOM 791 C CA . GLY A 1 101 ? -14.221 -6.240 27.436 1.00 98.12 101 GLY A CA 1
ATOM 792 C C . GLY A 1 101 ? -14.986 -5.030 27.975 1.00 98.12 101 GLY A C 1
ATOM 793 O O . GLY A 1 101 ? -15.716 -5.153 28.956 1.00 98.12 101 GLY A O 1
ATOM 794 N N . THR A 1 102 ? -14.940 -3.900 27.265 1.00 98.50 102 THR A N 1
ATOM 795 C CA . THR A 1 102 ? -15.673 -2.672 27.611 1.00 98.50 102 THR A CA 1
ATOM 796 C C . THR A 1 102 ? -17.175 -2.938 27.770 1.00 98.50 102 THR A C 1
ATOM 798 O O . THR A 1 102 ? -17.808 -2.445 28.702 1.00 98.50 102 THR A O 1
ATOM 801 N N . LYS A 1 103 ? -17.770 -3.787 26.920 1.00 98.50 103 LYS A N 1
ATOM 802 C CA . LYS A 1 103 ? -19.186 -4.177 27.034 1.00 98.50 103 LYS A CA 1
ATOM 803 C C . LYS A 1 103 ? -19.483 -5.013 28.284 1.00 98.50 103 LYS A C 1
ATOM 805 O O . LYS A 1 103 ? -20.583 -4.896 28.828 1.00 98.50 103 LYS A O 1
ATOM 810 N N . VAL A 1 104 ? -18.562 -5.879 28.708 1.00 98.56 104 VAL A N 1
ATOM 811 C CA . VAL A 1 104 ? -18.692 -6.643 29.960 1.00 98.56 104 VAL A CA 1
ATOM 812 C C . VAL A 1 104 ? -18.637 -5.692 31.152 1.00 98.56 104 VAL A C 1
ATOM 814 O O . VAL A 1 104 ? -19.528 -5.757 31.995 1.00 98.56 104 VAL A O 1
ATOM 817 N N . GLU A 1 105 ? -17.700 -4.745 31.167 1.00 98.38 105 GLU A N 1
ATOM 818 C CA . GLU A 1 105 ? -17.600 -3.751 32.246 1.00 98.38 105 GLU A CA 1
ATOM 819 C C . GLU A 1 105 ? -18.816 -2.821 32.314 1.00 98.38 105 GLU A C 1
ATOM 821 O O . GLU A 1 105 ? -19.374 -2.554 33.376 1.00 98.38 105 GLU A O 1
ATOM 826 N N . MET A 1 106 ? -19.339 -2.395 31.163 1.00 98.12 106 MET A N 1
ATOM 827 C CA . MET A 1 106 ? -20.588 -1.632 31.130 1.00 98.12 106 MET A CA 1
ATOM 828 C C . MET A 1 106 ? -21.762 -2.398 31.750 1.00 98.12 106 MET A C 1
ATOM 830 O O . MET A 1 106 ? -22.677 -1.775 32.284 1.00 98.12 106 MET A O 1
ATOM 834 N N . LYS A 1 107 ? -21.781 -3.734 31.647 1.00 98.31 107 LYS A N 1
ATOM 835 C CA . LYS A 1 107 ? -22.803 -4.570 32.289 1.00 98.31 107 LYS A CA 1
ATOM 836 C C . LYS A 1 107 ? -22.529 -4.744 33.779 1.00 98.31 107 LYS A C 1
ATOM 838 O O . LYS A 1 107 ? -23.483 -4.669 34.547 1.00 98.31 107 LYS A O 1
ATOM 843 N N . SER A 1 108 ? -21.270 -4.940 34.180 1.00 98.19 108 SER A N 1
ATOM 844 C CA . SER A 1 108 ? -20.885 -5.139 35.584 1.00 98.19 108 SER A CA 1
ATOM 845 C C . SER A 1 108 ? -21.275 -3.938 36.455 1.00 98.19 108 SER A C 1
ATOM 847 O O . SER A 1 108 ? -21.755 -4.129 37.568 1.00 98.19 108 SER A O 1
ATOM 849 N N . ILE A 1 109 ? -21.201 -2.712 35.919 1.00 98.25 109 ILE A N 1
ATOM 850 C CA . ILE A 1 109 ? -21.606 -1.478 36.619 1.00 98.25 109 ILE A CA 1
ATOM 851 C C . ILE A 1 109 ? -23.133 -1.338 36.793 1.00 98.25 109 ILE A C 1
ATOM 853 O O . ILE A 1 109 ? -23.592 -0.628 37.693 1.00 98.25 109 ILE A O 1
ATOM 857 N N . GLN A 1 110 ? -23.960 -2.021 35.994 1.00 98.19 110 GLN A N 1
ATOM 858 C CA . GLN A 1 110 ? -25.421 -1.867 36.087 1.00 98.19 110 GLN A CA 1
ATOM 859 C C . GLN A 1 110 ? -25.986 -2.358 37.420 1.00 98.19 110 GLN A C 1
ATOM 861 O O . GLN A 1 110 ? -26.944 -1.773 37.924 1.00 98.19 110 GLN A O 1
ATOM 866 N N . ASP A 1 111 ? -25.420 -3.419 37.989 1.00 97.88 111 ASP A N 1
ATOM 867 C CA . ASP A 1 111 ? -25.923 -4.000 39.232 1.00 97.88 111 ASP A CA 1
ATOM 868 C C . ASP A 1 111 ? -25.615 -3.123 40.460 1.00 97.88 111 ASP A C 1
ATOM 870 O O . ASP A 1 111 ? -26.551 -2.841 41.213 1.00 97.88 111 ASP A O 1
ATOM 874 N N . PRO A 1 112 ? -24.395 -2.572 40.634 1.00 98.25 112 PRO A N 1
ATOM 875 C CA . PRO A 1 112 ? -24.122 -1.531 41.624 1.00 98.25 112 PRO A CA 1
ATOM 876 C C . PRO A 1 112 ? -25.055 -0.318 41.518 1.00 98.25 112 PRO A C 1
ATOM 878 O O . PRO A 1 112 ? -25.536 0.165 42.541 1.00 98.25 112 PRO A O 1
ATOM 881 N N . ILE A 1 113 ? -25.375 0.146 40.301 1.00 98.00 113 ILE A N 1
ATOM 882 C CA . ILE A 1 113 ? -26.328 1.254 40.102 1.00 98.00 113 ILE A CA 1
ATOM 883 C C . ILE A 1 113 ? -27.722 0.867 40.617 1.00 98.00 113 ILE A C 1
ATOM 885 O O . ILE A 1 113 ? -28.336 1.618 41.375 1.00 98.00 113 ILE A O 1
ATOM 889 N N . LYS A 1 114 ? -28.229 -0.321 40.255 1.00 98.12 114 LYS A N 1
ATOM 890 C CA . LYS A 1 114 ? -29.528 -0.820 40.748 1.00 98.12 114 LYS A CA 1
ATOM 891 C C . LYS A 1 114 ? -29.543 -0.956 42.270 1.00 98.12 114 LYS A C 1
ATOM 893 O O . LYS A 1 114 ? -30.552 -0.625 42.895 1.00 98.12 114 LYS A O 1
ATOM 898 N N . LEU A 1 115 ? -28.446 -1.431 42.862 1.00 97.81 115 LEU A N 1
ATOM 899 C CA . LEU A 1 115 ? -28.308 -1.562 44.309 1.00 97.81 115 LEU A CA 1
ATOM 900 C C . LEU A 1 115 ? -28.350 -0.187 44.987 1.00 97.81 115 LEU A C 1
ATOM 902 O O . LEU A 1 115 ? -29.128 -0.005 45.922 1.00 97.81 115 LEU A O 1
ATOM 906 N N . CYS A 1 116 ? -27.604 0.796 44.470 1.00 97.06 116 CYS A N 1
ATOM 907 C CA . CYS A 1 116 ? -27.620 2.172 44.976 1.00 97.06 116 CYS A CA 1
ATOM 908 C C . CYS A 1 116 ? -29.037 2.772 44.915 1.00 97.06 116 CYS A C 1
ATOM 910 O O . CYS A 1 116 ? -29.550 3.276 45.914 1.00 97.06 116 CYS A O 1
ATOM 912 N N . ASN A 1 117 ? -29.731 2.595 43.785 1.00 96.81 117 ASN A N 1
ATOM 913 C CA . ASN A 1 117 ? -31.116 3.041 43.599 1.00 96.81 117 ASN A CA 1
ATOM 914 C C . ASN A 1 117 ? -32.100 2.360 44.562 1.00 96.81 117 ASN A C 1
ATOM 916 O O . ASN A 1 117 ? -33.025 3.003 45.069 1.00 96.81 117 ASN A O 1
ATOM 920 N N . SER A 1 118 ? -31.902 1.068 44.832 1.00 97.94 118 SER A N 1
ATOM 921 C CA . SER A 1 118 ? -32.725 0.298 45.772 1.00 97.94 118 SER A CA 1
ATOM 922 C C . SER A 1 118 ? -32.524 0.793 47.207 1.00 97.94 118 SER A C 1
ATOM 924 O O . SER A 1 118 ? -33.503 1.035 47.914 1.00 97.94 118 SER A O 1
ATOM 926 N N . CYS A 1 119 ? -31.274 1.039 47.613 1.00 96.44 119 CYS A N 1
ATOM 927 C CA . CYS A 1 119 ? -30.925 1.629 48.908 1.00 96.44 119 CYS A CA 1
ATOM 928 C C . CYS A 1 119 ? -31.513 3.037 49.080 1.00 96.44 119 CYS A C 1
ATOM 930 O O . CYS A 1 119 ? -32.133 3.322 50.107 1.00 96.44 119 CYS A O 1
ATOM 932 N N . ASN A 1 120 ? -31.377 3.896 48.064 1.00 94.69 120 ASN A N 1
ATOM 933 C CA . ASN A 1 120 ? -31.968 5.236 48.051 1.00 94.69 120 ASN A CA 1
ATOM 934 C C . ASN A 1 120 ? -33.498 5.173 48.159 1.00 94.69 120 ASN A C 1
ATOM 936 O O . ASN A 1 120 ? -34.099 5.938 48.910 1.00 94.69 120 ASN A O 1
ATOM 940 N N . SER A 1 121 ? -34.142 4.232 47.464 1.00 95.19 121 SER A N 1
ATOM 941 C CA . SER A 1 121 ? -35.597 4.044 47.528 1.00 95.19 121 SER A CA 1
ATOM 942 C C . SER A 1 121 ? -36.057 3.570 48.906 1.00 95.19 121 SER A C 1
ATOM 944 O O . SER A 1 121 ? -36.985 4.148 49.460 1.00 95.19 121 SER A O 1
ATOM 946 N N . ALA A 1 122 ? -35.378 2.587 49.505 1.00 94.50 122 ALA A N 1
ATOM 947 C CA . ALA A 1 122 ? -35.689 2.108 50.853 1.00 94.50 122 ALA A CA 1
ATOM 948 C C . ALA A 1 122 ? -35.569 3.223 51.908 1.00 94.50 122 ALA A C 1
ATOM 950 O O . ALA A 1 122 ? -36.369 3.297 52.840 1.00 94.50 122 ALA A O 1
ATOM 951 N N . ARG A 1 123 ? -34.598 4.128 51.740 1.00 91.50 123 ARG A N 1
ATOM 952 C CA . ARG A 1 123 ? -34.389 5.272 52.638 1.00 91.50 123 ARG A CA 1
ATOM 953 C C . ARG A 1 123 ? -35.508 6.309 52.573 1.00 91.50 123 ARG A C 1
ATOM 955 O O . ARG A 1 123 ? -35.821 6.883 53.610 1.00 91.50 123 ARG A O 1
ATOM 962 N N . LYS A 1 124 ? -36.163 6.489 51.419 1.00 90.00 124 LYS A N 1
ATOM 963 C CA . LYS A 1 124 ? -37.311 7.409 51.269 1.00 90.00 124 LYS A CA 1
ATOM 964 C C . LYS A 1 124 ? -38.517 7.036 52.141 1.00 90.00 124 LYS A C 1
ATOM 966 O O . LYS A 1 124 ? -39.346 7.897 52.402 1.00 90.00 124 LYS A O 1
ATOM 971 N N . TYR A 1 125 ? -38.616 5.783 52.588 1.00 90.75 125 TYR A N 1
ATOM 972 C CA . TYR A 1 125 ? -39.706 5.306 53.448 1.00 90.75 125 TYR A CA 1
ATOM 973 C C . TYR A 1 125 ? -39.409 5.418 54.948 1.00 90.75 125 TYR A C 1
ATOM 975 O O . TYR A 1 125 ? -40.256 5.055 55.764 1.00 90.75 125 TYR A O 1
ATOM 983 N N . ARG A 1 126 ? -38.219 5.892 55.344 1.00 88.06 126 ARG A N 1
ATOM 984 C CA . ARG A 1 126 ? -37.938 6.160 56.759 1.00 88.06 126 ARG A CA 1
ATOM 985 C C . ARG A 1 126 ? -38.827 7.310 57.229 1.00 88.06 126 ARG A C 1
ATOM 987 O O . ARG A 1 126 ? -38.983 8.297 56.514 1.00 88.06 126 ARG A O 1
ATOM 994 N N . ALA A 1 127 ? -39.410 7.170 58.422 1.00 83.88 127 ALA A N 1
ATOM 995 C CA . ALA A 1 127 ? -40.164 8.251 59.049 1.00 83.88 127 ALA A CA 1
ATOM 996 C C . ALA A 1 127 ? -39.295 9.516 59.066 1.00 83.88 127 ALA A C 1
ATOM 998 O O . ALA A 1 127 ? -38.105 9.424 59.370 1.00 83.88 127 ALA A O 1
ATOM 999 N N . SER A 1 128 ? -39.873 10.663 58.700 1.00 69.94 128 SER A N 1
ATOM 1000 C CA . SER A 1 128 ? -39.203 11.966 58.642 1.00 69.94 128 SER A CA 1
ATOM 1001 C C . SER A 1 128 ? -38.798 12.416 60.050 1.00 69.94 128 SER A C 1
ATOM 1003 O O . SER A 1 128 ? -39.478 13.225 60.679 1.00 69.94 128 SER A O 1
ATOM 1005 N N . GLY A 1 129 ? -37.746 11.805 60.580 1.00 61.44 129 GLY A N 1
ATOM 1006 C CA . GLY A 1 129 ? -37.213 12.041 61.908 1.00 61.44 129 GLY A CA 1
ATOM 1007 C C . GLY A 1 129 ? -35.980 12.917 61.805 1.00 61.44 129 GLY A C 1
ATOM 1008 O O . GLY A 1 129 ? -34.927 12.434 61.411 1.00 61.44 129 GLY A O 1
ATOM 1009 N N . GLU A 1 130 ? -36.159 14.177 62.196 1.00 66.62 130 GLU A N 1
ATOM 1010 C CA . GLU A 1 130 ? -35.118 15.160 62.510 1.00 66.62 130 GLU A CA 1
ATOM 1011 C C . GLU A 1 130 ? -34.304 15.705 61.321 1.00 66.62 130 GLU A C 1
ATOM 1013 O O . GLU A 1 130 ? -33.902 15.008 60.396 1.00 66.62 130 GLU A O 1
ATOM 1018 N N . HIS A 1 131 ? -34.085 17.022 61.336 1.00 74.50 131 HIS A N 1
ATOM 1019 C CA . HIS A 1 131 ? -33.387 17.793 60.301 1.00 74.50 131 HIS A CA 1
ATOM 1020 C C . HIS A 1 131 ? -31.858 17.626 60.429 1.00 74.50 131 HIS A C 1
ATOM 1022 O O . HIS A 1 131 ? -31.121 18.602 60.534 1.00 74.50 131 HIS A O 1
ATOM 1028 N N . ILE A 1 132 ? -31.389 16.381 60.515 1.00 82.00 132 ILE A N 1
ATOM 1029 C CA . ILE A 1 132 ? -29.974 16.033 60.673 1.00 82.00 132 ILE A CA 1
ATOM 1030 C C . ILE A 1 132 ? -29.478 15.454 59.346 1.00 82.00 132 ILE A C 1
ATOM 1032 O O . ILE A 1 132 ? -30.152 14.627 58.731 1.00 82.00 132 ILE A O 1
ATOM 1036 N N . GLU A 1 133 ? -28.304 15.894 58.892 1.00 84.31 133 GLU A N 1
ATOM 1037 C CA . GLU A 1 133 ? -27.657 15.330 57.706 1.00 84.31 133 GLU A CA 1
ATOM 1038 C C . GLU A 1 133 ? -27.370 13.839 57.923 1.00 84.31 133 GLU A C 1
ATOM 1040 O O . GLU A 1 133 ? -26.639 13.455 58.834 1.00 84.31 133 GLU A O 1
ATOM 1045 N N . ASP A 1 134 ? -27.961 12.988 57.084 1.00 88.62 134 ASP A N 1
ATOM 1046 C CA . ASP A 1 134 ? -27.728 11.546 57.110 1.00 88.62 134 ASP A CA 1
ATOM 1047 C C . ASP A 1 134 ? -26.437 11.233 56.334 1.00 88.62 134 ASP A C 1
ATOM 1049 O O . ASP A 1 134 ? -26.457 11.243 55.096 1.00 88.62 134 ASP A O 1
ATOM 1053 N N . PRO A 1 135 ? -25.317 10.917 57.013 1.00 92.19 135 PRO A N 1
ATOM 1054 C CA . PRO A 1 135 ? -24.023 10.736 56.356 1.00 92.19 135 PRO A CA 1
ATOM 1055 C C . PRO A 1 135 ? -24.044 9.600 55.331 1.00 92.19 135 PRO A C 1
ATOM 1057 O O . PRO A 1 135 ? -23.305 9.623 54.350 1.00 92.19 135 PRO A O 1
ATOM 1060 N N . VAL A 1 136 ? -24.912 8.602 55.512 1.00 92.44 136 VAL A N 1
ATOM 1061 C CA . VAL A 1 136 ? -25.009 7.489 54.568 1.00 92.44 136 VAL A CA 1
ATOM 1062 C C . VAL A 1 136 ? -25.758 7.906 53.305 1.00 92.44 136 VAL A C 1
ATOM 1064 O O . VAL A 1 136 ? -25.443 7.410 52.229 1.00 92.44 136 VAL A O 1
ATOM 1067 N N . SER A 1 137 ? -26.725 8.818 53.404 1.00 92.06 137 SER A N 1
ATOM 1068 C CA . SER A 1 137 ? -27.385 9.377 52.219 1.00 92.06 137 SER A CA 1
ATOM 1069 C C . SER A 1 137 ? -26.398 10.193 51.380 1.00 92.06 137 SER A C 1
ATOM 1071 O O . SER A 1 137 ? -26.383 10.043 50.160 1.00 92.06 137 SER A O 1
ATOM 1073 N N . THR A 1 138 ? -25.521 10.971 52.024 1.00 93.62 138 THR A N 1
ATOM 1074 C CA . THR A 1 138 ? -24.434 11.693 51.343 1.00 93.62 138 THR A CA 1
ATOM 1075 C C . THR A 1 138 ? -23.481 10.727 50.636 1.00 93.62 138 THR A C 1
ATOM 1077 O O . THR A 1 138 ? -23.262 10.856 49.433 1.00 93.62 138 THR A O 1
ATOM 1080 N N . LEU A 1 139 ? -23.000 9.691 51.334 1.00 96.50 139 LEU A N 1
ATOM 1081 C CA . LEU A 1 139 ? -22.104 8.686 50.746 1.00 96.50 139 LEU A CA 1
ATOM 1082 C C . LEU A 1 139 ? -22.753 7.903 49.592 1.00 96.50 139 LEU A C 1
ATOM 1084 O O . LEU A 1 139 ? -22.091 7.603 48.599 1.00 96.50 139 LEU A O 1
ATOM 1088 N N . LEU A 1 140 ? -24.047 7.575 49.689 1.00 95.81 140 LEU A N 1
ATOM 1089 C CA . LEU A 1 140 ? -24.777 6.921 48.599 1.00 95.81 140 LEU A CA 1
ATOM 1090 C C . LEU A 1 140 ? -24.885 7.825 47.366 1.00 95.81 140 LEU A C 1
ATOM 1092 O O . LEU A 1 140 ? -24.700 7.339 46.253 1.00 95.81 140 LEU A O 1
ATOM 1096 N N . ALA A 1 141 ? -25.133 9.124 47.552 1.00 95.50 141 ALA A N 1
ATOM 1097 C CA . ALA A 1 141 ? -25.191 10.091 46.457 1.00 95.50 141 ALA A CA 1
ATOM 1098 C C . ALA A 1 141 ? -23.823 10.284 45.774 1.00 95.50 141 ALA A C 1
ATOM 1100 O O . ALA A 1 141 ? -23.736 10.353 44.543 1.00 95.50 141 ALA A O 1
ATOM 1101 N N . GLU A 1 142 ? -22.738 10.322 46.551 1.00 97.31 142 GLU A N 1
ATOM 1102 C CA . GLU A 1 142 ? -21.370 10.364 46.022 1.00 97.31 142 GLU A CA 1
ATOM 1103 C C . GLU A 1 142 ? -21.039 9.099 45.221 1.00 97.31 142 GLU A C 1
ATOM 1105 O O . GLU A 1 142 ? -20.551 9.186 44.091 1.00 97.31 142 GLU A O 1
ATOM 1110 N N . HIS A 1 143 ? -21.360 7.923 45.768 1.00 97.56 143 HIS A N 1
ATOM 1111 C CA . HIS A 1 143 ? -21.137 6.642 45.103 1.00 97.56 143 HIS A CA 1
ATOM 1112 C C . HIS A 1 143 ? -21.965 6.507 43.816 1.00 97.56 143 HIS A C 1
ATOM 1114 O O . HIS A 1 143 ? -21.445 6.084 42.785 1.00 97.56 143 HIS A O 1
ATOM 1120 N N . GLU A 1 144 ? -23.234 6.920 43.837 1.00 97.56 144 GLU A N 1
ATOM 1121 C CA . GLU A 1 144 ? -24.093 6.990 42.651 1.00 97.56 144 GLU A CA 1
ATOM 1122 C C . GLU A 1 144 ? -23.476 7.889 41.571 1.00 97.56 144 GLU A C 1
ATOM 1124 O O . GLU A 1 144 ? -23.349 7.480 40.414 1.00 97.56 144 GLU A O 1
ATOM 1129 N N . THR A 1 145 ? -23.008 9.079 41.957 1.00 98.00 145 THR A N 1
ATOM 1130 C CA . THR A 1 145 ? -22.334 10.015 41.048 1.00 98.00 145 THR A CA 1
ATOM 1131 C C . THR A 1 145 ? -21.078 9.396 40.432 1.00 98.00 145 THR A C 1
ATOM 1133 O O . THR A 1 145 ? -20.855 9.527 39.227 1.00 98.00 145 THR A O 1
ATOM 1136 N N . ALA A 1 146 ? -20.265 8.696 41.228 1.00 98.25 146 ALA A N 1
ATOM 1137 C CA . ALA A 1 146 ? -19.071 8.008 40.746 1.00 98.25 146 ALA A CA 1
ATOM 1138 C C . ALA A 1 146 ? -19.416 6.897 39.738 1.00 98.25 146 ALA A C 1
ATOM 1140 O O . ALA A 1 146 ? -18.843 6.865 38.649 1.00 98.25 146 ALA A O 1
ATOM 1141 N N . LEU A 1 147 ? -20.405 6.048 40.044 1.00 98.00 147 LEU A N 1
ATOM 1142 C CA . LEU A 1 147 ? -20.863 4.984 39.143 1.00 98.00 147 LEU A CA 1
ATOM 1143 C C . LEU A 1 147 ? -21.392 5.532 37.811 1.00 98.00 147 LEU A C 1
ATOM 1145 O O . LEU A 1 147 ? -21.087 4.978 36.752 1.00 98.00 147 LEU A O 1
ATOM 1149 N N . PHE A 1 148 ? -22.166 6.622 37.841 1.00 98.06 148 PHE A N 1
ATOM 1150 C CA . PHE A 1 148 ? -22.662 7.255 36.619 1.00 98.06 148 PHE A CA 1
ATOM 1151 C C . PHE A 1 148 ? -21.532 7.809 35.758 1.00 98.06 148 PHE A C 1
ATOM 1153 O O . PHE A 1 148 ? -21.532 7.561 34.551 1.00 98.06 148 PHE A O 1
ATOM 1160 N N . ARG A 1 149 ? -20.551 8.487 36.368 1.00 98.25 149 ARG A N 1
ATOM 1161 C CA . ARG A 1 149 ? -19.366 8.991 35.657 1.00 98.25 149 ARG A CA 1
ATOM 1162 C C . ARG A 1 149 ? -18.582 7.855 35.003 1.00 98.25 149 ARG A C 1
ATOM 1164 O O . ARG A 1 149 ? -18.306 7.928 33.810 1.00 98.25 149 ARG A O 1
ATOM 1171 N N . SER A 1 150 ? -18.297 6.777 35.735 1.00 98.19 150 SER A N 1
ATOM 1172 C CA . SER A 1 150 ? -17.589 5.615 35.179 1.00 98.19 150 SER A CA 1
ATOM 1173 C C . SER A 1 150 ? -18.365 4.947 34.038 1.00 98.19 150 SER A C 1
ATOM 1175 O O . SER A 1 150 ? -17.787 4.585 33.016 1.00 98.19 150 SER A O 1
ATOM 1177 N N . ASN A 1 151 ? -19.689 4.818 34.157 1.00 98.00 151 ASN A N 1
ATOM 1178 C CA . ASN A 1 151 ? -20.524 4.272 33.084 1.00 98.00 151 ASN A CA 1
ATOM 1179 C C . ASN A 1 151 ? -20.543 5.174 31.836 1.00 98.00 151 ASN A C 1
ATOM 1181 O O . ASN A 1 151 ? -20.542 4.676 30.710 1.00 98.00 151 ASN A O 1
ATOM 1185 N N . GLU A 1 152 ? -20.570 6.496 32.011 1.00 98.38 152 GLU A N 1
ATOM 1186 C CA . GLU A 1 152 ? -20.484 7.452 30.904 1.00 98.38 152 GLU A CA 1
ATOM 1187 C C . GLU A 1 152 ? -19.124 7.383 30.199 1.00 98.38 152 GLU A C 1
ATOM 1189 O O . GLU A 1 152 ? -19.070 7.351 28.967 1.00 98.38 152 GLU A O 1
ATOM 1194 N N . GLU A 1 153 ? -18.036 7.262 30.959 1.00 98.38 153 GLU A N 1
ATOM 1195 C CA . GLU A 1 153 ? -16.692 7.073 30.415 1.00 98.38 153 GLU A CA 1
ATOM 1196 C C . GLU A 1 153 ? -16.589 5.784 29.591 1.00 98.38 153 GLU A C 1
ATOM 1198 O O . GLU A 1 153 ? -16.163 5.828 28.436 1.00 98.38 153 GLU A O 1
ATOM 1203 N N . LEU A 1 154 ? -17.075 4.651 30.112 1.00 98.31 154 LEU A N 1
ATOM 1204 C CA . LEU A 1 154 ? -17.113 3.391 29.361 1.00 98.31 154 LEU A CA 1
ATOM 1205 C C . LEU A 1 154 ? -17.952 3.506 28.081 1.00 98.31 154 LEU A C 1
ATOM 1207 O O . LEU A 1 154 ? -17.560 2.985 27.036 1.00 98.31 154 LEU A O 1
ATOM 1211 N N . ARG A 1 155 ? -19.088 4.217 28.121 1.00 98.38 155 ARG A N 1
ATOM 1212 C CA . ARG A 1 155 ? -19.909 4.479 26.924 1.00 98.38 155 ARG A CA 1
ATOM 1213 C C . ARG A 1 155 ? -19.152 5.296 25.886 1.00 98.38 155 ARG A C 1
ATOM 1215 O O . ARG A 1 155 ? -19.232 4.971 24.701 1.00 98.38 155 ARG A O 1
ATOM 1222 N N . ARG A 1 156 ? -18.426 6.329 26.314 1.00 98.50 156 ARG A N 1
ATOM 1223 C CA . ARG A 1 156 ? -17.598 7.155 25.431 1.00 98.50 156 ARG A CA 1
ATOM 1224 C C . ARG A 1 156 ? -16.471 6.332 24.813 1.00 98.50 156 ARG A C 1
ATOM 1226 O O . ARG A 1 156 ? -16.306 6.359 23.596 1.00 98.50 156 ARG A O 1
ATOM 1233 N N . THR A 1 157 ? -15.755 5.549 25.615 1.00 98.19 157 THR A N 1
ATOM 1234 C CA . THR A 1 157 ? -14.715 4.628 25.136 1.00 98.19 157 THR A CA 1
ATOM 1235 C C . THR A 1 157 ? -15.284 3.646 24.117 1.00 98.19 157 THR A C 1
ATOM 1237 O O . THR A 1 157 ? -14.744 3.524 23.023 1.00 98.19 157 THR A O 1
ATOM 1240 N N . HIS A 1 158 ? -16.446 3.052 24.393 1.00 98.38 158 HIS A N 1
ATOM 1241 C CA . HIS A 1 158 ? -17.104 2.141 23.460 1.00 98.38 158 HIS A CA 1
ATOM 1242 C C . HIS A 1 158 ? -17.509 2.801 22.130 1.00 98.38 158 HIS A C 1
ATOM 1244 O O . HIS A 1 158 ? -17.435 2.182 21.066 1.00 98.38 158 HIS A O 1
ATOM 1250 N N . GLN A 1 159 ? -17.950 4.061 22.163 1.00 98.44 159 GLN A N 1
ATOM 1251 C CA . GLN A 1 159 ? -18.236 4.828 20.947 1.00 98.44 159 GLN A CA 1
ATOM 1252 C C . GLN A 1 159 ? -16.960 5.121 20.148 1.00 98.44 159 GLN A C 1
ATOM 1254 O O . GLN A 1 159 ? -16.964 4.951 18.929 1.00 98.44 159 GLN A O 1
ATOM 1259 N N . ASN A 1 160 ? -15.869 5.486 20.824 1.00 98.25 160 ASN A N 1
ATOM 1260 C CA . ASN A 1 160 ? -14.572 5.701 20.185 1.00 98.25 160 ASN A CA 1
ATOM 1261 C C . ASN A 1 160 ? -14.055 4.411 19.537 1.00 98.25 160 ASN A C 1
ATOM 1263 O O . ASN A 1 160 ? -13.655 4.427 18.379 1.00 98.25 160 ASN A O 1
ATOM 1267 N N . GLU A 1 161 ? -14.132 3.276 20.235 1.00 98.31 161 GLU A N 1
ATOM 1268 C CA . GLU A 1 161 ? -13.740 1.970 19.693 1.00 98.31 161 GLU A CA 1
ATOM 1269 C C . GLU A 1 161 ? -14.545 1.607 18.433 1.00 98.31 161 GLU A C 1
ATOM 1271 O O . GLU A 1 161 ? -13.977 1.102 17.465 1.00 98.31 161 GLU A O 1
ATOM 1276 N N . LYS A 1 162 ? -15.856 1.901 18.400 1.00 98.50 162 LYS A N 1
ATOM 1277 C CA . LYS A 1 162 ? -16.691 1.716 17.198 1.00 98.50 162 LYS A CA 1
ATOM 1278 C C . LYS A 1 162 ? -16.233 2.582 16.030 1.00 98.50 162 LYS A C 1
ATOM 1280 O O . LYS A 1 162 ? -16.202 2.088 14.903 1.00 98.50 162 LYS A O 1
ATOM 1285 N N . ALA A 1 163 ? -15.912 3.848 16.288 1.00 98.25 163 ALA A N 1
ATOM 1286 C CA . ALA A 1 163 ? -15.408 4.758 15.265 1.00 98.25 163 ALA A CA 1
ATOM 1287 C C . ALA A 1 163 ? -14.065 4.258 14.707 1.00 98.25 163 ALA A C 1
ATOM 1289 O O . ALA A 1 163 ? -13.932 4.101 13.494 1.00 98.25 163 ALA A O 1
ATOM 1290 N N . SER A 1 164 ? -13.130 3.885 15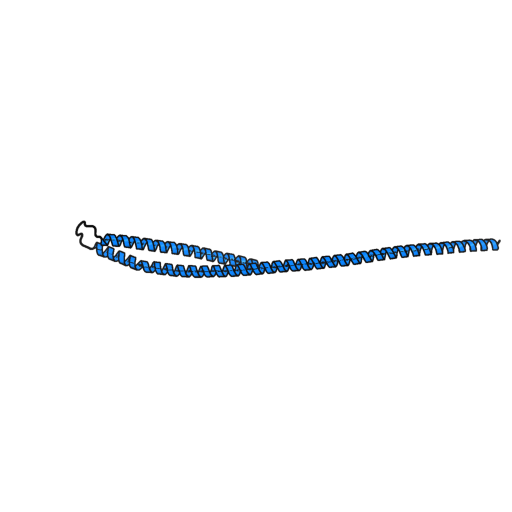.586 1.00 97.81 164 SER A N 1
ATOM 1291 C CA . SER A 1 164 ? -11.840 3.300 15.201 1.00 97.81 164 SER A CA 1
ATOM 1292 C C . SER A 1 164 ? -12.007 2.010 14.397 1.00 97.81 164 SER A C 1
ATOM 1294 O O . SER A 1 164 ? -11.329 1.808 13.394 1.00 97.81 164 SER A O 1
ATOM 1296 N N . LEU A 1 165 ? -12.940 1.135 14.787 1.00 98.25 165 LEU A N 1
ATOM 1297 C CA . LEU A 1 165 ? -13.223 -0.098 14.053 1.00 98.25 165 LEU A CA 1
ATOM 1298 C C . LEU A 1 165 ? -13.752 0.184 12.637 1.00 98.25 165 LEU A C 1
ATOM 1300 O O . LEU A 1 165 ? -13.384 -0.520 11.697 1.00 98.25 165 LEU A O 1
ATOM 1304 N N . ALA A 1 166 ? -14.613 1.193 12.478 1.00 98.38 166 ALA A N 1
ATOM 1305 C CA . ALA A 1 166 ? -15.122 1.604 11.172 1.00 98.38 166 ALA A CA 1
ATOM 1306 C C . ALA A 1 166 ? -14.003 2.168 10.280 1.00 98.38 166 ALA A C 1
ATOM 1308 O O . ALA A 1 166 ? -13.913 1.803 9.108 1.00 98.38 166 ALA A O 1
ATOM 1309 N N . GLU A 1 167 ? -13.115 2.990 10.842 1.00 98.31 167 GLU A N 1
ATOM 1310 C CA . GLU A 1 167 ? -11.953 3.530 10.130 1.00 98.31 167 GLU A CA 1
ATOM 1311 C C . GLU A 1 167 ? -10.986 2.424 9.686 1.00 98.31 167 GLU A C 1
ATOM 1313 O O . GLU A 1 167 ? -10.577 2.387 8.525 1.00 98.31 167 GLU A O 1
ATOM 1318 N N . LEU A 1 168 ? -10.663 1.479 10.575 1.00 97.81 168 LEU A N 1
ATOM 1319 C CA . LEU A 1 168 ? -9.785 0.353 10.250 1.00 97.81 168 LEU A CA 1
ATOM 1320 C C . LEU A 1 168 ? -10.364 -0.523 9.132 1.00 97.81 168 LEU A C 1
ATOM 1322 O O . LEU A 1 168 ? -9.617 -0.957 8.260 1.00 97.81 168 LEU A O 1
ATOM 1326 N N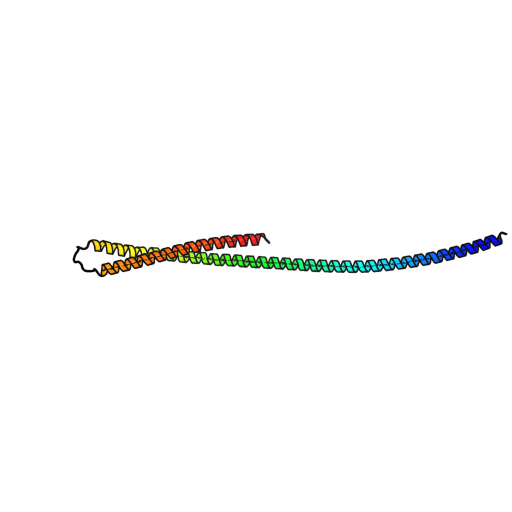 . ARG A 1 169 ? -11.682 -0.758 9.120 1.00 98.25 169 ARG A N 1
ATOM 1327 C CA . ARG A 1 169 ? -12.349 -1.505 8.039 1.00 98.25 169 ARG A CA 1
ATOM 1328 C C . ARG A 1 169 ? -12.244 -0.788 6.701 1.00 98.25 169 ARG A C 1
ATOM 1330 O O . ARG A 1 169 ? -11.802 -1.399 5.737 1.00 98.25 169 ARG A O 1
ATOM 1337 N N . LYS A 1 170 ? -12.545 0.513 6.676 1.00 98.56 170 LYS A N 1
ATOM 1338 C CA . LYS A 1 170 ? -12.370 1.339 5.476 1.00 98.56 170 LYS A CA 1
ATOM 1339 C C . LYS A 1 170 ? -10.922 1.302 4.980 1.00 98.56 170 LYS A C 1
ATOM 1341 O O . LYS A 1 170 ? -10.665 1.217 3.787 1.00 98.56 170 LYS A O 1
ATOM 1346 N N . ARG A 1 171 ? -9.953 1.335 5.897 1.00 98.31 171 ARG A N 1
ATOM 1347 C CA . ARG A 1 171 ? -8.535 1.220 5.545 1.00 98.31 171 ARG A CA 1
ATOM 1348 C C . ARG A 1 171 ? -8.197 -0.135 4.919 1.00 98.31 171 ARG A C 1
ATOM 1350 O O . ARG A 1 171 ? -7.411 -0.162 3.981 1.00 98.31 171 ARG A O 1
ATOM 1357 N N . VAL A 1 172 ? -8.757 -1.236 5.423 1.00 98.50 172 VAL A N 1
ATOM 1358 C CA . VAL A 1 172 ? -8.586 -2.563 4.805 1.00 98.50 172 VAL A CA 1
ATOM 1359 C C . VAL A 1 172 ? -9.174 -2.586 3.399 1.00 98.50 172 VAL A C 1
ATOM 1361 O O . VAL A 1 172 ? -8.493 -3.055 2.496 1.00 98.50 172 VAL A O 1
ATOM 1364 N N . GLU A 1 173 ? -10.379 -2.048 3.207 1.00 98.50 173 GLU A N 1
ATOM 1365 C CA . GLU A 1 173 ? -11.030 -1.962 1.891 1.00 98.50 173 GLU A CA 1
ATOM 1366 C C . GLU A 1 173 ? -10.151 -1.202 0.887 1.00 98.50 173 GLU A C 1
ATOM 1368 O O . GLU A 1 173 ? -9.825 -1.743 -0.166 1.00 98.50 173 GLU A O 1
ATOM 1373 N N . ASN A 1 174 ? -9.656 -0.018 1.259 1.00 98.38 174 ASN A N 1
ATOM 1374 C CA . ASN A 1 174 ? -8.753 0.763 0.409 1.00 98.38 174 ASN A CA 1
ATOM 1375 C C . ASN A 1 174 ? -7.452 0.003 0.078 1.00 98.38 174 ASN A C 1
ATOM 1377 O O . ASN A 1 174 ? -6.997 0.007 -1.059 1.00 98.38 174 ASN A O 1
ATOM 1381 N N . LEU A 1 175 ? -6.838 -0.670 1.062 1.00 98.19 175 LEU A N 1
ATOM 1382 C CA . LEU A 1 175 ? -5.616 -1.451 0.827 1.00 98.19 175 LEU A CA 1
ATOM 1383 C C . LEU A 1 175 ? -5.867 -2.674 -0.070 1.00 98.19 175 LEU A C 1
ATOM 1385 O O . LEU A 1 175 ? -4.961 -3.111 -0.779 1.00 98.19 175 LEU A O 1
ATOM 1389 N N . GLN A 1 176 ? -7.066 -3.257 -0.008 1.00 98.31 176 GLN A N 1
ATOM 1390 C CA . GLN A 1 176 ? -7.476 -4.358 -0.877 1.00 98.31 176 GLN A CA 1
ATOM 1391 C C . GLN A 1 176 ? -7.705 -3.882 -2.313 1.00 98.31 176 GLN A C 1
ATOM 1393 O O . GLN A 1 176 ? -7.281 -4.580 -3.232 1.00 98.31 176 GLN A O 1
ATOM 1398 N N . GLU A 1 177 ? -8.306 -2.706 -2.500 1.00 98.25 177 GLU A N 1
ATOM 1399 C CA . GLU A 1 177 ? -8.431 -2.040 -3.804 1.00 98.25 177 GLU A CA 1
ATOM 1400 C C . GLU A 1 177 ? -7.044 -1.761 -4.403 1.00 98.25 177 GLU A C 1
ATOM 1402 O O . GLU A 1 177 ? -6.737 -2.266 -5.481 1.00 98.25 177 GLU A O 1
ATOM 1407 N N . ASP A 1 178 ? -6.146 -1.123 -3.641 1.00 98.12 178 ASP A N 1
ATOM 1408 C CA . ASP A 1 178 ? -4.758 -0.879 -4.059 1.00 98.12 178 ASP A CA 1
ATOM 1409 C C . ASP A 1 178 ? -4.036 -2.180 -4.456 1.00 98.12 178 ASP A C 1
ATOM 1411 O O . ASP A 1 178 ? -3.272 -2.228 -5.425 1.00 98.12 178 ASP A O 1
ATOM 1415 N N . LEU A 1 179 ? -4.245 -3.263 -3.700 1.00 98.00 179 LEU A N 1
ATOM 1416 C CA . LEU A 1 179 ? -3.653 -4.565 -4.004 1.00 98.00 179 LEU A CA 1
ATOM 1417 C C . LEU A 1 179 ? -4.235 -5.177 -5.285 1.00 98.00 179 LEU A C 1
ATOM 1419 O O . LEU A 1 179 ? -3.486 -5.832 -6.019 1.00 98.00 179 LEU A O 1
ATOM 1423 N N . SER A 1 180 ? -5.531 -4.986 -5.541 1.00 98.06 180 SER A N 1
ATOM 1424 C CA . SER A 1 180 ? -6.195 -5.415 -6.775 1.00 98.06 180 SER A CA 1
ATOM 1425 C C . SER A 1 180 ? -5.594 -4.687 -7.972 1.00 98.06 180 SER A C 1
ATOM 1427 O O . SER A 1 180 ? -5.038 -5.341 -8.854 1.00 98.06 180 SER A O 1
ATOM 1429 N N . ASP A 1 181 ? -5.546 -3.354 -7.926 1.00 97.44 181 ASP A N 1
ATOM 1430 C CA . ASP A 1 181 ? -4.979 -2.511 -8.983 1.00 97.44 181 ASP A CA 1
ATOM 1431 C C . ASP A 1 181 ? -3.523 -2.885 -9.296 1.00 97.44 181 ASP A C 1
ATOM 1433 O O . ASP A 1 181 ? -3.114 -3.015 -10.453 1.00 97.44 181 ASP A O 1
ATOM 1437 N N . LYS A 1 182 ? -2.706 -3.116 -8.259 1.00 95.50 182 LYS A N 1
ATOM 1438 C CA . LYS A 1 182 ? -1.310 -3.554 -8.437 1.00 95.50 182 LYS A CA 1
ATOM 1439 C C . LYS A 1 182 ? -1.173 -4.985 -8.942 1.00 95.50 182 LYS A C 1
ATOM 1441 O O . LYS A 1 182 ? -0.116 -5.326 -9.471 1.00 95.50 182 LYS A O 1
ATOM 1446 N N . SER A 1 183 ? -2.182 -5.829 -8.749 1.00 95.69 183 SER A N 1
ATOM 1447 C CA . SER A 1 183 ? -2.182 -7.200 -9.262 1.00 95.69 183 SER A CA 1
ATOM 1448 C C . SER A 1 183 ? -2.651 -7.269 -10.716 1.00 95.69 183 SER A C 1
ATOM 1450 O O . SER A 1 183 ? -2.206 -8.164 -11.420 1.00 95.69 183 SER A O 1
ATOM 1452 N N . GLU A 1 184 ? -3.478 -6.323 -11.170 1.00 95.94 184 GLU A N 1
ATOM 1453 C CA . GLU A 1 184 ? -3.911 -6.195 -12.572 1.00 95.94 184 GLU A CA 1
ATOM 1454 C C . GLU A 1 184 ? -2.867 -5.514 -13.473 1.00 95.94 184 GLU A C 1
ATOM 1456 O O . GLU A 1 184 ? -2.853 -5.723 -14.684 1.00 95.94 184 GLU A O 1
ATOM 1461 N N . ALA A 1 185 ? -1.973 -4.704 -12.898 1.00 90.56 185 ALA A N 1
ATOM 1462 C CA . ALA A 1 185 ? -0.942 -3.978 -13.643 1.00 90.56 185 ALA A CA 1
ATOM 1463 C C . ALA A 1 185 ? 0.263 -4.832 -14.109 1.00 90.56 185 ALA A C 1
ATOM 1465 O O . ALA A 1 185 ? 1.125 -4.307 -14.822 1.00 90.56 185 ALA A O 1
ATOM 1466 N N . LEU A 1 186 ? 0.364 -6.096 -13.676 1.00 78.62 186 LEU A N 1
ATOM 1467 C CA . LEU A 1 186 ? 1.425 -7.052 -14.032 1.00 78.62 186 LEU A CA 1
ATOM 1468 C C . LEU A 1 186 ? 0.894 -8.131 -14.977 1.00 78.62 186 LEU A C 1
ATOM 1470 O O . LEU A 1 186 ? 1.622 -8.440 -15.947 1.00 78.62 186 LEU A O 1
#